Protein AF-0000000065991471 (afdb_homodimer)

Foldseek 3Di:
DDDDQQVVFDLVLADAAKEFSDWDDDVRWIKTKIWHFLARPPPDDAADPQLQVLLQQQLLVCQCPDPPFNVFWDDWHADPSRRTIMTMGTHDDFRVRCLVVLLVSLQCLLPPDDDRPQLDVVRDVCNVSHDSPSNNVSSVCCNPVDRVDHDPSRRYGDD/DDDDQQVVFDLVLADAAKEFSDWDDDVRWIKTKIWHFLARPPPDDAADPQLQVLLQQQLLVCQCPDPPFNVFWDDWHADPSRRTIMTMGTHDDFRVRCLVVLLVSLQCLLPPDDDRPQLDVVRDVCNVSHDSPSNNVSSVCCNVVDSVDHDPSRRYGDD

Secondary structure (DSSP, 8-state):
-PPPGGGGS-TTTPPSEEEEEEEEEETTEEEEEEEEE-S-TTTSPPPPHHHHHHHHHHHHHHHHT-TTTGGGEEEEEE-TTSSEEEEEEES---GGGGHHHHHHHHHHHHT--SPPTT-STTT-TTTT---HHHHHHHHHHHHHHTGGG--GGGTS---/-PPPGGGGS-TTTPPSEEEEEEEEEETTEEEEEEEEE-S-TTTSPPPPHHHHHHHHHHHHHHHHT-TTTGGGEEEEEE-TTSSEEEEEEES---GGGGHHHHHHHHHHHHT--SPPTT-STTT-TTTT---HHHHHHHHHHHHHHTGGG--GGGTS---

Organism: Desulfotalea psychrophila (strain LSv54 / DSM 12343) (NCBI:txid177439)

Solvent-accessible surface area (backbone atoms only — not comparable to full-atom values): 16420 Å² total; per-residue (Å²): 133,71,85,53,74,75,48,69,47,53,22,77,67,39,56,43,30,39,26,67,74,45,75,50,64,50,95,83,40,42,31,28,33,30,38,39,30,64,29,34,33,74,74,44,78,57,54,52,62,27,19,48,22,35,42,33,40,48,47,42,47,49,44,62,59,33,92,84,47,21,87,31,55,74,44,60,38,42,38,54,55,26,32,35,31,41,38,30,33,60,40,86,70,54,35,74,75,45,46,67,58,52,41,52,46,28,48,48,48,35,62,60,76,80,80,64,63,49,64,34,59,45,30,23,46,29,44,80,52,54,28,65,69,56,21,17,51,52,27,37,49,35,29,65,75,34,55,75,70,60,51,70,72,26,38,44,81,64,132,134,70,83,52,73,74,49,68,46,52,23,77,68,39,55,41,30,38,27,67,73,46,74,49,64,50,96,84,41,43,31,28,32,29,39,38,29,65,30,34,34,75,74,43,78,54,56,53,61,29,19,48,22,35,42,32,40,50,45,43,46,50,44,62,59,33,92,82,46,22,87,31,55,74,45,62,38,41,38,53,57,26,31,34,32,39,38,30,32,58,38,85,70,56,37,75,75,45,45,67,58,52,42,53,47,27,47,48,48,35,62,60,77,80,80,65,64,48,64,33,60,44,30,23,45,29,44,79,53,55,28,66,71,56,23,19,50,53,27,36,49,36,29,65,75,35,56,74,69,60,50,69,73,26,38,44,79,65,132

Radius of gyration: 18.1 Å; Cα contacts (8 Å, |Δi|>4): 662; chains: 2; bounding box: 42×48×42 Å

Sequence (318 aa):
MEKIASFTIDHTKLKRGVYVSRQDKVAGNVITTFDLRLKEPNNEPALDGAASHTIEHIGATFLRNHKTWADRTIYFGPMGCQTGFYLILAGDWKAKDIVPLMQEMFAYVAQFTGTIPGESAVECGNFRFMDLIQAKEEAGKYFTEVLDNIAEKNLSYPSMEKIASFTIDHTKLKRGVYVSRQDKVAGNVITTFDLRLKEPNNEPALDGAASHTIEHIGATFLRNHKTWADRTIYFGPMGCQTGFYLILAGDWKAKDIVPLMQEMFAYVAQFTGTIPGESAVECGNFRFMDLIQAKEEAGKYFTEVLDNIAEKNLSYPS

Structure (mmCIF, N/CA/C/O backbone):
data_AF-0000000065991471-model_v1
#
loop_
_entity.id
_entity.type
_entity.pdbx_description
1 polymer 'S-ribosylhomocysteine lyase'
#
loop_
_atom_site.group_PDB
_atom_site.id
_atom_site.type_symbol
_atom_site.label_atom_id
_atom_site.label_alt_id
_atom_site.label_comp_id
_atom_site.label_asym_id
_atom_site.label_entity_id
_atom_site.label_seq_id
_atom_site.pdbx_PDB_ins_code
_atom_site.Cartn_x
_atom_site.Cartn_y
_atom_site.Cartn_z
_atom_site.occupancy
_atom_site.B_iso_or_equiv
_atom_site.auth_seq_id
_atom_site.auth_comp_id
_atom_site.auth_asym_id
_atom_site.auth_atom_id
_atom_site.pdbx_PDB_model_num
ATOM 1 N N . MET A 1 1 ? -21.125 9.414 4.391 1 70.75 1 MET A N 1
ATOM 2 C CA . MET A 1 1 ? -20.141 9.07 3.354 1 70.75 1 MET A CA 1
ATOM 3 C C . MET A 1 1 ? -20.562 7.805 2.611 1 70.75 1 MET A C 1
ATOM 5 O O . MET A 1 1 ? -21.156 6.898 3.203 1 70.75 1 MET A O 1
ATOM 9 N N . GLU A 1 2 ? -20.297 7.801 1.249 1 78.12 2 GLU A N 1
ATOM 10 C CA . GLU A 1 2 ? -20.672 6.664 0.414 1 78.12 2 GLU A CA 1
ATOM 11 C C . GLU A 1 2 ? -19.672 5.523 0.554 1 78.12 2 GLU A C 1
ATOM 13 O O . GLU A 1 2 ? -18.484 5.762 0.769 1 78.12 2 GLU A O 1
ATOM 18 N N . LYS A 1 3 ? -20.266 4.383 0.504 1 82.44 3 LYS A N 1
ATOM 19 C CA . LYS A 1 3 ? -19.406 3.191 0.548 1 82.44 3 LYS A CA 1
ATOM 20 C C . LYS A 1 3 ? -18.516 3.109 -0.684 1 82.44 3 LYS A C 1
ATOM 22 O O . LYS A 1 3 ? -18.969 3.359 -1.804 1 82.44 3 LYS A O 1
ATOM 27 N N . ILE A 1 4 ? -17.344 2.729 -0.444 1 79.62 4 ILE A N 1
ATOM 28 C CA . ILE A 1 4 ? -16.406 2.684 -1.568 1 79.62 4 ILE A CA 1
ATOM 29 C C . ILE A 1 4 ? -16.391 1.278 -2.162 1 79.62 4 ILE A C 1
ATOM 31 O O . ILE A 1 4 ? -16.828 0.32 -1.526 1 79.62 4 ILE A O 1
ATOM 35 N N . ALA A 1 5 ? -15.914 1.111 -3.352 1 73.56 5 ALA A N 1
ATOM 36 C CA . ALA A 1 5 ? -15.961 -0.117 -4.141 1 73.56 5 ALA A CA 1
ATOM 37 C C . ALA A 1 5 ? -15.336 -1.282 -3.381 1 73.56 5 ALA A C 1
ATOM 39 O O . ALA A 1 5 ? -15.883 -2.387 -3.365 1 73.56 5 ALA A O 1
ATOM 40 N N . SER A 1 6 ? -14.227 -1.116 -2.748 1 76.38 6 SER A N 1
ATOM 41 C CA . SER A 1 6 ? -13.523 -2.184 -2.039 1 76.38 6 SER A CA 1
ATOM 42 C C . SER A 1 6 ? -14.406 -2.799 -0.957 1 76.38 6 SER A C 1
ATOM 44 O O . SER A 1 6 ? -14.266 -3.977 -0.627 1 76.38 6 SER A O 1
ATOM 46 N N . PHE A 1 7 ? -15.312 -2.031 -0.472 1 83.69 7 PHE A N 1
ATOM 47 C CA . PHE A 1 7 ? -16.141 -2.502 0.628 1 83.69 7 PHE A CA 1
ATOM 48 C C . PHE A 1 7 ? -17.406 -3.195 0.102 1 83.69 7 PHE A C 1
ATOM 50 O O . PHE A 1 7 ? -18.234 -3.645 0.882 1 83.69 7 PHE A O 1
ATOM 57 N N . THR A 1 8 ? -17.438 -3.363 -1.224 1 83.62 8 THR A N 1
ATOM 58 C CA . THR A 1 8 ? -18.625 -4 -1.799 1 83.62 8 THR A CA 1
ATOM 59 C C . THR A 1 8 ? -18.344 -5.461 -2.131 1 83.62 8 THR A C 1
ATOM 61 O O . THR A 1 8 ? -19.25 -6.219 -2.457 1 83.62 8 THR A O 1
ATOM 64 N N . ILE A 1 9 ? -17.125 -5.879 -2.064 1 88.94 9 ILE A N 1
ATOM 65 C CA . ILE A 1 9 ? -16.734 -7.27 -2.268 1 88.94 9 ILE A CA 1
ATOM 66 C C . ILE A 1 9 ? -17.109 -8.094 -1.04 1 88.94 9 ILE A C 1
ATOM 68 O O . ILE A 1 9 ? -16.922 -7.656 0.096 1 88.94 9 ILE A O 1
ATOM 72 N N . ASP A 1 10 ? -17.672 -9.258 -1.255 1 94.12 10 ASP A N 1
ATOM 73 C CA . ASP A 1 10 ? -17.969 -10.156 -0.142 1 94.12 10 ASP A CA 1
ATOM 74 C C . ASP A 1 10 ? -16.766 -11 0.232 1 94.12 10 ASP A C 1
ATOM 76 O O . ASP A 1 10 ? -16.547 -12.078 -0.335 1 94.12 10 ASP A O 1
ATOM 80 N N . HIS A 1 11 ? -16.078 -10.664 1.289 1 96.06 11 HIS A N 1
ATOM 81 C CA . HIS A 1 11 ? -14.82 -11.297 1.672 1 96.06 11 HIS A CA 1
ATOM 82 C C . HIS A 1 11 ? -15.055 -12.672 2.295 1 96.06 11 HIS A C 1
ATOM 84 O O . HIS A 1 11 ? -14.125 -13.469 2.422 1 96.06 11 HIS A O 1
ATOM 90 N N . THR A 1 12 ? -16.266 -12.883 2.641 1 95.44 12 THR A N 1
ATOM 91 C CA . THR A 1 12 ? -16.547 -14.188 3.232 1 95.44 12 THR A CA 1
ATOM 92 C C . THR A 1 12 ? -16.562 -15.273 2.164 1 95.44 12 THR A C 1
ATOM 94 O O . THR A 1 12 ? -16.516 -16.469 2.482 1 95.44 12 THR A O 1
ATOM 97 N N . LYS A 1 13 ? -16.625 -14.875 0.893 1 95.81 13 LYS A N 1
ATOM 98 C CA . LYS A 1 13 ? -16.656 -15.82 -0.215 1 95.81 13 LYS A CA 1
ATOM 99 C C . LYS A 1 13 ? -15.352 -15.773 -1.018 1 95.81 13 LYS A C 1
ATOM 101 O O . LYS A 1 13 ? -15.148 -16.594 -1.919 1 95.81 13 LYS A O 1
ATOM 106 N N . LEU A 1 14 ? -14.586 -14.844 -0.712 1 96.44 14 LEU A N 1
ATOM 107 C CA . LEU A 1 14 ? -13.398 -14.57 -1.522 1 96.44 14 LEU A CA 1
ATOM 108 C C . LEU A 1 14 ? -12.312 -15.609 -1.255 1 96.44 14 LEU A C 1
ATOM 110 O O . LEU A 1 14 ? -12.016 -15.922 -0.099 1 96.44 14 LEU A O 1
ATOM 114 N N . LYS A 1 15 ? -11.727 -16.188 -2.266 1 97.5 15 LYS A N 1
ATOM 115 C CA . LYS A 1 15 ? -10.609 -17.109 -2.182 1 97.5 15 LYS A CA 1
ATOM 116 C C . LYS A 1 15 ? -9.289 -16.406 -2.475 1 97.5 15 LYS A C 1
ATOM 118 O O . LYS A 1 15 ? -9.273 -15.258 -2.928 1 97.5 15 LYS A O 1
ATOM 123 N N . ARG A 1 16 ? -8.203 -17.141 -2.117 1 98.38 16 ARG A N 1
ATOM 124 C CA . ARG A 1 16 ? -6.914 -16.641 -2.602 1 98.38 16 ARG A CA 1
ATOM 125 C C . ARG A 1 16 ? -6.895 -16.562 -4.125 1 98.38 16 ARG A C 1
ATOM 127 O O . ARG A 1 16 ? -7.516 -17.391 -4.801 1 98.38 16 ARG A O 1
ATOM 134 N N . GLY A 1 17 ? -6.207 -15.531 -4.656 1 98.69 17 GLY A N 1
ATOM 135 C CA . GLY A 1 17 ? -6.246 -15.414 -6.105 1 98.69 17 GLY A CA 1
ATOM 136 C C . GLY A 1 17 ? -5.734 -14.078 -6.605 1 98.69 17 GLY A C 1
ATOM 137 O O . GLY A 1 17 ? -5.031 -13.367 -5.887 1 98.69 17 GLY A O 1
ATOM 138 N N . VAL A 1 18 ? -5.879 -13.836 -7.859 1 98.81 18 VAL A N 1
ATOM 139 C CA . VAL A 1 18 ? -5.582 -12.594 -8.57 1 98.81 18 VAL A CA 1
ATOM 140 C C . VAL A 1 18 ? -6.875 -11.977 -9.094 1 98.81 18 VAL A C 1
ATOM 142 O O . VAL A 1 18 ? -7.602 -12.602 -9.867 1 98.81 18 VAL A O 1
ATOM 145 N N . TYR A 1 19 ? -7.176 -10.695 -8.656 1 98.25 19 TYR A N 1
ATOM 146 C CA . TYR A 1 19 ? -8.453 -10.07 -8.992 1 98.25 19 TYR A CA 1
ATOM 147 C C . TYR A 1 19 ? -8.242 -8.648 -9.492 1 98.25 19 TYR A C 1
ATOM 149 O O . TYR A 1 19 ? -7.328 -7.953 -9.047 1 98.25 19 TYR A O 1
ATOM 157 N N . VAL A 1 20 ? -9.07 -8.234 -10.422 1 97.81 20 VAL A N 1
ATOM 158 C CA . VAL A 1 20 ? -9.156 -6.812 -10.727 1 97.81 20 VAL A CA 1
ATOM 159 C C . VAL A 1 20 ? -10.086 -6.121 -9.727 1 97.81 20 VAL A C 1
ATOM 161 O O . VAL A 1 20 ? -11.297 -6.332 -9.75 1 97.81 20 VAL A O 1
ATOM 164 N N . SER A 1 21 ? -9.547 -5.352 -8.914 1 95.19 21 SER A N 1
ATOM 165 C CA . SER A 1 21 ? -10.383 -4.715 -7.902 1 95.19 21 SER A CA 1
ATOM 166 C C . SER A 1 21 ? -10.93 -3.383 -8.398 1 95.19 21 SER A C 1
ATOM 168 O O . SER A 1 21 ? -12.023 -2.975 -8.008 1 95.19 21 SER A O 1
ATOM 170 N N . ARG A 1 22 ? -10.133 -2.674 -9.203 1 94.38 22 ARG A N 1
ATOM 171 C CA . ARG A 1 22 ? -10.555 -1.356 -9.664 1 94.38 22 ARG A CA 1
ATOM 172 C C . ARG A 1 22 ? -9.836 -0.972 -10.953 1 94.38 22 ARG A C 1
ATOM 174 O O . ARG A 1 22 ? -8.68 -1.346 -11.164 1 94.38 22 ARG A O 1
ATOM 181 N N . GLN A 1 23 ? -10.57 -0.273 -11.781 1 95.62 23 GLN A N 1
ATOM 182 C CA . GLN A 1 23 ? -9.969 0.374 -12.938 1 95.62 23 GLN A CA 1
ATOM 183 C C . GLN A 1 23 ? -10.242 1.874 -12.938 1 95.62 23 GLN A C 1
ATOM 185 O O . GLN A 1 23 ? -11.398 2.299 -12.938 1 95.62 23 GLN A O 1
ATOM 190 N N . ASP A 1 24 ? -9.203 2.615 -12.883 1 95.62 24 ASP A N 1
ATOM 191 C CA . ASP A 1 24 ? -9.281 4.07 -12.977 1 95.62 24 ASP A CA 1
ATOM 192 C C . ASP A 1 24 ? -8.867 4.559 -14.359 1 95.62 24 ASP A C 1
ATOM 194 O O . ASP A 1 24 ? -8.328 3.787 -15.156 1 95.62 24 ASP A O 1
ATOM 198 N N . LYS A 1 25 ? -9.273 5.785 -14.656 1 95.31 25 LYS A N 1
ATOM 199 C CA . LYS A 1 25 ? -8.852 6.41 -15.898 1 95.31 25 LYS A CA 1
ATOM 200 C C . LYS A 1 25 ? -8.078 7.703 -15.641 1 95.31 25 LYS A C 1
ATOM 202 O O . LYS A 1 25 ? -8.516 8.539 -14.836 1 95.31 25 LYS A O 1
ATOM 207 N N . VAL A 1 26 ? -6.914 7.812 -16.203 1 95.5 26 VAL A N 1
ATOM 208 C CA . VAL A 1 26 ? -6.129 9.039 -16.219 1 95.5 26 VAL A CA 1
ATOM 209 C C . VAL A 1 26 ? -6.121 9.633 -17.625 1 95.5 26 VAL A C 1
ATOM 211 O O . VAL A 1 26 ? -5.469 9.094 -18.531 1 95.5 26 VAL A O 1
ATOM 214 N N . ALA A 1 27 ? -6.848 10.766 -17.797 1 93.25 27 ALA A N 1
ATOM 215 C CA . ALA A 1 27 ? -7.012 11.391 -19.109 1 93.25 27 ALA A CA 1
ATOM 216 C C . ALA A 1 27 ? -7.469 10.375 -20.141 1 93.25 27 ALA A C 1
ATOM 218 O O . ALA A 1 27 ? -6.887 10.281 -21.234 1 93.25 27 ALA A O 1
ATOM 219 N N . GLY A 1 28 ? -8.359 9.5 -19.75 1 94.38 28 GLY A N 1
ATOM 220 C CA . GLY A 1 28 ? -8.992 8.562 -20.656 1 94.38 28 GLY A CA 1
ATOM 221 C C . GLY A 1 28 ? -8.242 7.254 -20.781 1 94.38 28 GLY A C 1
ATOM 222 O O . GLY A 1 28 ? -8.734 6.309 -21.406 1 94.38 28 GLY A O 1
ATOM 223 N N . ASN A 1 29 ? -7.07 7.141 -20.203 1 96.69 29 ASN A N 1
ATOM 224 C CA . ASN A 1 29 ? -6.273 5.918 -20.266 1 96.69 29 ASN A CA 1
ATOM 225 C C . ASN A 1 29 ? -6.434 5.078 -19 1 96.69 29 ASN A C 1
ATOM 227 O O . ASN A 1 29 ? -6.355 5.602 -17.891 1 96.69 29 ASN A O 1
ATOM 231 N N . VAL A 1 30 ? -6.543 3.789 -19.172 1 97.5 30 VAL A N 1
ATOM 232 C CA . VAL A 1 30 ? -6.93 2.904 -18.078 1 97.5 30 VAL A CA 1
ATOM 233 C C . VAL A 1 30 ? -5.703 2.551 -17.234 1 97.5 30 VAL A C 1
ATOM 235 O O . VAL A 1 30 ? -4.613 2.348 -17.766 1 97.5 30 VAL A O 1
ATOM 238 N N . ILE A 1 31 ? -5.855 2.529 -15.977 1 98.06 31 ILE A N 1
ATOM 239 C CA . ILE A 1 31 ? -4.961 1.941 -14.984 1 98.06 31 ILE A CA 1
ATOM 240 C C . ILE A 1 31 ? -5.695 0.841 -14.219 1 98.06 31 ILE A C 1
ATOM 242 O O . ILE A 1 31 ? -6.832 1.028 -13.789 1 98.06 31 ILE A O 1
ATOM 246 N N . THR A 1 32 ? -5.09 -0.304 -14.078 1 98.44 32 THR A N 1
ATOM 247 C CA . THR A 1 32 ? -5.762 -1.43 -13.43 1 98.44 32 THR A CA 1
ATOM 248 C C . THR A 1 32 ? -5.133 -1.729 -12.07 1 98.44 32 THR A C 1
ATOM 250 O O . THR A 1 32 ? -3.914 -1.883 -11.969 1 98.44 32 THR A O 1
ATOM 253 N N . THR A 1 33 ? -5.93 -1.725 -11.055 1 98.25 33 THR A N 1
ATOM 254 C CA . THR A 1 33 ? -5.516 -2.139 -9.719 1 98.25 33 THR A CA 1
ATOM 255 C C . THR A 1 33 ? -5.883 -3.6 -9.461 1 98.25 33 THR A C 1
ATOM 257 O O . THR A 1 33 ? -7.039 -3.99 -9.625 1 98.25 33 THR A O 1
ATOM 260 N N . PHE A 1 34 ? -4.914 -4.367 -9.062 1 98.69 34 PHE A N 1
ATOM 261 C CA . PHE A 1 34 ? -5.113 -5.781 -8.781 1 98.69 34 PHE A CA 1
ATOM 262 C C . PHE A 1 34 ? -5.02 -6.051 -7.281 1 98.69 34 PHE A C 1
ATOM 264 O O . PHE A 1 34 ? -4.184 -5.469 -6.59 1 98.69 34 PHE A O 1
ATOM 271 N N . ASP A 1 35 ? -5.855 -6.961 -6.844 1 98.25 35 ASP A N 1
ATOM 272 C CA . ASP A 1 35 ? -5.723 -7.602 -5.539 1 98.25 35 ASP A CA 1
ATOM 273 C C . ASP A 1 35 ? -5.023 -8.953 -5.656 1 98.25 35 ASP A C 1
ATOM 275 O O . ASP A 1 35 ? -5.555 -9.883 -6.27 1 98.25 35 ASP A O 1
ATOM 279 N N . LEU A 1 36 ? -3.875 -9.008 -5.164 1 98.81 36 LEU A N 1
ATOM 280 C CA . LEU A 1 36 ? -3.193 -10.289 -5.012 1 98.81 36 LEU A CA 1
ATOM 281 C C . LEU A 1 36 ? -3.445 -10.883 -3.627 1 98.81 36 LEU A C 1
ATOM 283 O O . LEU A 1 36 ? -2.773 -10.516 -2.66 1 98.81 36 LEU A O 1
ATOM 287 N N . ARG A 1 37 ? -4.422 -11.766 -3.578 1 98.56 37 ARG A N 1
ATOM 288 C CA . ARG A 1 37 ? -4.867 -12.305 -2.297 1 98.56 37 ARG A CA 1
ATOM 289 C C . ARG A 1 37 ? -4.098 -13.57 -1.94 1 98.56 37 ARG A C 1
ATOM 291 O O . ARG A 1 37 ? -4.387 -14.648 -2.465 1 98.56 37 ARG A O 1
ATOM 298 N N . LEU A 1 38 ? -3.143 -13.461 -1.057 1 98.81 38 LEU A N 1
ATOM 299 C CA . LEU A 1 38 ? -2.287 -14.578 -0.665 1 98.81 38 LEU A CA 1
ATOM 300 C C . LEU A 1 38 ? -2.947 -15.414 0.427 1 98.81 38 LEU A C 1
ATOM 302 O O . LEU A 1 38 ? -2.676 -16.609 0.549 1 98.81 38 LEU A O 1
ATOM 306 N N . LYS A 1 39 ? -3.736 -14.75 1.215 1 98.62 39 LYS A N 1
ATOM 307 C CA . LYS A 1 39 ? -4.426 -15.383 2.334 1 98.62 39 LYS A CA 1
ATOM 308 C C . LYS A 1 39 ? -5.941 -15.281 2.178 1 98.62 39 LYS A C 1
ATOM 310 O O . LYS A 1 39 ? -6.457 -14.242 1.767 1 98.62 39 LYS A O 1
ATOM 315 N N . GLU A 1 40 ? -6.613 -16.297 2.512 1 97.75 40 GLU A N 1
ATOM 316 C CA . GLU A 1 40 ? -8.07 -16.234 2.516 1 97.75 40 GLU A CA 1
ATOM 317 C C . GLU A 1 40 ? -8.57 -15.297 3.613 1 97.75 40 GLU A C 1
ATOM 319 O O . GLU A 1 40 ? -8.195 -15.438 4.777 1 97.75 40 GLU A O 1
ATOM 324 N N . PRO A 1 41 ? -9.43 -14.375 3.252 1 97.12 41 PRO A N 1
ATOM 325 C CA . PRO A 1 41 ? -9.898 -13.367 4.215 1 97.12 41 PRO A CA 1
ATOM 326 C C . PRO A 1 41 ? -10.578 -13.992 5.43 1 97.12 41 PRO A C 1
ATOM 328 O O . PRO A 1 41 ? -11.469 -14.836 5.281 1 97.12 41 PRO A O 1
ATOM 331 N N . ASN A 1 42 ? -10.094 -13.641 6.59 1 96.75 42 ASN A N 1
ATOM 332 C CA . ASN A 1 42 ? -10.68 -13.977 7.887 1 96.75 42 ASN A CA 1
ATOM 333 C C . ASN A 1 42 ? -10.672 -15.477 8.141 1 96.75 42 ASN A C 1
ATOM 335 O O . ASN A 1 42 ? -11.227 -15.945 9.133 1 96.75 42 ASN A O 1
ATOM 339 N N . ASN A 1 43 ? -10.086 -16.25 7.281 1 96.62 43 ASN A N 1
ATOM 340 C CA . ASN A 1 43 ? -10.148 -17.703 7.395 1 96.62 43 ASN A CA 1
ATOM 341 C C . ASN A 1 43 ? -8.75 -18.312 7.535 1 96.62 43 ASN A C 1
ATOM 343 O O . ASN A 1 43 ? -8.609 -19.484 7.867 1 96.62 43 ASN A O 1
ATOM 347 N N . GLU A 1 44 ? -7.723 -17.625 7.188 1 97.12 44 GLU A N 1
ATOM 348 C CA . GLU A 1 44 ? -6.316 -17.969 7.387 1 97.12 44 GLU A CA 1
ATOM 349 C C . GLU A 1 44 ? -5.594 -16.875 8.18 1 97.12 44 GLU A C 1
ATOM 351 O O . GLU A 1 44 ? -6.004 -15.719 8.172 1 97.12 44 GLU A O 1
ATOM 356 N N . PRO A 1 45 ? -4.535 -17.328 8.906 1 97.5 45 PRO A N 1
ATOM 357 C CA . PRO A 1 45 ? -3.727 -16.266 9.5 1 97.5 45 PRO A CA 1
ATOM 358 C C . PRO A 1 45 ? -3.219 -15.258 8.461 1 97.5 45 PRO A C 1
ATOM 360 O O . PRO A 1 45 ? -2.812 -15.656 7.367 1 97.5 45 PRO A O 1
ATOM 363 N N . ALA A 1 46 ? -3.309 -14.047 8.844 1 98.12 46 ALA A N 1
ATOM 364 C CA . ALA A 1 46 ? -2.791 -13 7.969 1 98.12 46 ALA A CA 1
ATOM 365 C C . ALA A 1 46 ? -1.278 -13.117 7.809 1 98.12 46 ALA A C 1
ATOM 367 O O . ALA A 1 46 ? -0.625 -13.859 8.547 1 98.12 46 ALA A O 1
ATOM 368 N N . LEU A 1 47 ? -0.75 -12.43 6.816 1 98.56 47 LEU A N 1
ATOM 369 C CA . LEU A 1 47 ? 0.694 -12.352 6.629 1 98.56 47 LEU A CA 1
ATOM 370 C C . LEU A 1 47 ? 1.359 -11.625 7.793 1 98.56 47 LEU A C 1
ATOM 372 O O . LEU A 1 47 ? 0.817 -10.648 8.312 1 98.56 47 LEU A O 1
ATOM 376 N N . ASP A 1 48 ? 2.502 -12.156 8.125 1 98.12 48 ASP A N 1
ATOM 377 C CA . ASP A 1 48 ? 3.352 -11.39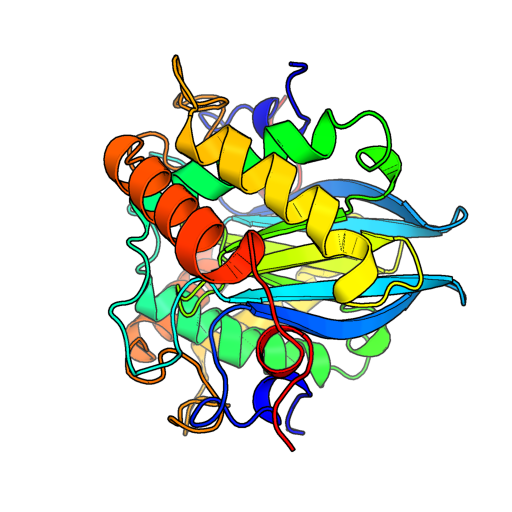8 9.039 1 98.12 48 ASP A CA 1
ATOM 378 C C . ASP A 1 48 ? 3.844 -10.109 8.391 1 98.12 48 ASP A C 1
ATOM 380 O O . ASP A 1 48 ? 4.203 -10.102 7.207 1 98.12 48 ASP A O 1
ATOM 384 N N . GLY A 1 49 ? 3.891 -9.047 9.219 1 98.19 49 GLY A N 1
ATOM 385 C CA . GLY A 1 49 ? 4.277 -7.75 8.672 1 98.19 49 GLY A CA 1
ATOM 386 C C . GLY A 1 49 ? 5.68 -7.742 8.102 1 98.19 49 GLY A C 1
ATOM 387 O O . GLY A 1 49 ? 5.922 -7.152 7.043 1 98.19 49 GLY A O 1
ATOM 388 N N . ALA A 1 50 ? 6.59 -8.352 8.82 1 98.56 50 ALA A N 1
ATOM 389 C CA . ALA A 1 50 ? 7.977 -8.383 8.359 1 98.56 50 ALA A CA 1
ATOM 390 C C . ALA A 1 50 ? 8.102 -9.188 7.074 1 98.56 50 ALA A C 1
ATOM 392 O O . ALA A 1 50 ? 8.891 -8.836 6.188 1 98.56 50 ALA A O 1
ATOM 393 N N . ALA A 1 51 ? 7.402 -10.281 6.992 1 98.75 51 ALA A N 1
ATOM 394 C CA . ALA A 1 51 ? 7.379 -11.086 5.773 1 98.75 51 ALA A CA 1
ATOM 395 C C . ALA A 1 51 ? 6.793 -10.297 4.605 1 98.75 51 ALA A C 1
ATOM 397 O O . ALA A 1 51 ? 7.34 -10.312 3.498 1 98.75 51 ALA A O 1
ATOM 398 N N . SER A 1 52 ? 5.703 -9.641 4.883 1 98.81 52 SER A N 1
ATOM 399 C CA . SER A 1 52 ? 5.047 -8.82 3.869 1 98.81 52 SER A CA 1
ATOM 400 C C . SER A 1 52 ? 5.977 -7.719 3.365 1 98.81 52 SER A C 1
ATOM 402 O O . SER A 1 52 ? 6.047 -7.461 2.162 1 98.81 52 SER A O 1
ATOM 404 N N . HIS A 1 53 ? 6.641 -7.066 4.289 1 98.75 53 HIS A N 1
ATOM 405 C CA . HIS A 1 53 ? 7.598 -6.02 3.951 1 98.75 53 HIS A CA 1
ATOM 406 C C . HIS A 1 53 ? 8.727 -6.562 3.086 1 98.75 53 HIS A C 1
ATOM 408 O O . HIS A 1 53 ? 9.133 -5.926 2.113 1 98.75 53 HIS A O 1
ATOM 414 N N . THR A 1 54 ? 9.211 -7.719 3.402 1 98.81 54 THR A N 1
ATOM 415 C CA . THR A 1 54 ? 10.266 -8.375 2.641 1 98.81 54 THR A CA 1
ATOM 416 C C . THR A 1 54 ? 9.797 -8.695 1.225 1 98.81 54 THR A C 1
ATOM 418 O O . THR A 1 54 ? 10.5 -8.414 0.253 1 98.81 54 THR A O 1
ATOM 421 N N . ILE A 1 55 ? 8.578 -9.25 1.118 1 98.94 55 ILE A N 1
ATOM 422 C CA . ILE A 1 55 ? 8.008 -9.547 -0.191 1 98.94 55 ILE A CA 1
ATOM 423 C C . ILE A 1 55 ? 7.863 -8.266 -1.002 1 98.94 55 ILE A C 1
ATOM 425 O O . ILE A 1 55 ? 8.125 -8.25 -2.205 1 98.94 55 ILE A O 1
ATOM 429 N N . GLU A 1 56 ? 7.477 -7.207 -0.347 1 98.75 56 GLU A N 1
ATOM 430 C CA . GLU A 1 56 ? 7.352 -5.914 -1.014 1 98.75 56 GLU A CA 1
ATOM 431 C C . GLU A 1 56 ? 8.68 -5.477 -1.624 1 98.75 56 GLU A C 1
ATOM 433 O O . GLU A 1 56 ? 8.734 -5.074 -2.787 1 98.75 56 GLU A O 1
ATOM 438 N N . HIS A 1 57 ? 9.766 -5.527 -0.858 1 98.44 57 HIS A N 1
ATOM 439 C CA . HIS A 1 57 ? 11.078 -5.102 -1.343 1 98.44 57 HIS A CA 1
ATOM 440 C C . HIS A 1 57 ? 11.523 -5.941 -2.535 1 98.44 57 HIS A C 1
ATOM 442 O O . HIS A 1 57 ? 11.938 -5.398 -3.561 1 98.44 57 HIS A O 1
ATOM 448 N N . ILE A 1 58 ? 11.438 -7.246 -2.398 1 98.62 58 ILE A N 1
ATOM 449 C CA . ILE A 1 58 ? 11.914 -8.141 -3.445 1 98.62 58 ILE A CA 1
ATOM 450 C C . ILE A 1 58 ? 11 -8.039 -4.664 1 98.62 58 ILE A C 1
ATOM 452 O O . ILE A 1 58 ? 11.484 -7.918 -5.797 1 98.62 58 ILE A O 1
ATOM 456 N N . GLY A 1 59 ? 9.695 -8.055 -4.43 1 98.56 59 GLY A N 1
ATOM 457 C CA . GLY A 1 59 ? 8.727 -7.969 -5.512 1 98.56 59 GLY A CA 1
ATOM 458 C C . GLY A 1 59 ? 8.797 -6.656 -6.273 1 98.56 59 GLY A C 1
ATOM 459 O O . GLY A 1 59 ? 8.734 -6.645 -7.508 1 98.56 59 GLY A O 1
ATOM 460 N N . ALA A 1 60 ? 8.867 -5.531 -5.531 1 97.62 60 ALA A N 1
ATOM 461 C CA . ALA A 1 60 ? 8.977 -4.23 -6.18 1 97.62 60 ALA A CA 1
ATOM 462 C C . ALA A 1 60 ? 10.227 -4.152 -7.051 1 97.62 60 ALA A C 1
ATOM 464 O O . ALA A 1 60 ? 10.188 -3.609 -8.156 1 97.62 60 ALA A O 1
ATOM 465 N N . THR A 1 61 ? 11.336 -4.605 -6.516 1 97.38 61 THR A N 1
ATOM 466 C CA . THR A 1 61 ? 12.578 -4.633 -7.281 1 97.38 61 THR A CA 1
ATOM 467 C C . THR A 1 61 ? 12.414 -5.48 -8.539 1 97.38 61 THR A C 1
ATOM 469 O O . THR A 1 61 ? 12.836 -5.07 -9.625 1 97.38 61 THR A O 1
ATOM 472 N N . PHE A 1 62 ? 11.828 -6.656 -8.43 1 98.19 62 PHE A N 1
ATOM 473 C CA . PHE A 1 62 ? 11.562 -7.535 -9.562 1 98.19 62 PHE A CA 1
ATOM 474 C C . PHE A 1 62 ? 10.734 -6.82 -10.625 1 98.19 62 PHE A C 1
ATOM 476 O O . PHE A 1 62 ? 11.102 -6.805 -11.797 1 98.19 62 PHE A O 1
ATOM 483 N N . LEU A 1 63 ? 9.609 -6.215 -10.234 1 98.38 63 LEU A N 1
ATOM 484 C CA . LEU A 1 63 ? 8.672 -5.574 -11.148 1 98.38 63 LEU A CA 1
ATOM 485 C C . LEU A 1 63 ? 9.328 -4.406 -11.875 1 98.38 63 LEU A C 1
ATOM 487 O O . LEU A 1 63 ? 9.156 -4.246 -13.086 1 98.38 63 LEU A O 1
ATOM 491 N N . ARG A 1 64 ? 10.102 -3.65 -11.164 1 96.19 64 ARG A N 1
ATOM 492 C CA . ARG A 1 64 ? 10.688 -2.439 -11.727 1 96.19 64 ARG A CA 1
ATOM 493 C C . ARG A 1 64 ? 11.875 -2.775 -12.625 1 96.19 64 ARG A C 1
ATOM 495 O O . ARG A 1 64 ? 12.367 -1.915 -13.359 1 96.19 64 ARG A O 1
ATOM 502 N N . ASN A 1 65 ? 12.32 -4 -12.594 1 96.88 65 ASN A N 1
ATOM 503 C CA . ASN A 1 65 ? 13.406 -4.449 -13.461 1 96.88 65 ASN A CA 1
ATOM 504 C C . ASN A 1 65 ? 12.906 -5.395 -14.547 1 96.88 65 ASN A C 1
ATOM 506 O O . ASN A 1 65 ? 13.695 -5.918 -15.336 1 96.88 65 ASN A O 1
ATOM 510 N N . HIS A 1 66 ? 11.641 -5.637 -14.594 1 97.56 66 HIS A N 1
ATOM 511 C CA . HIS A 1 66 ? 11.086 -6.586 -15.555 1 97.56 66 HIS A CA 1
ATOM 512 C C . HIS A 1 66 ? 11.172 -6.039 -16.969 1 97.56 66 HIS A C 1
ATOM 514 O O . HIS A 1 66 ? 10.859 -4.867 -17.219 1 97.56 66 HIS A O 1
ATOM 520 N N . LYS A 1 67 ? 11.477 -6.848 -17.875 1 96.19 67 LYS A N 1
ATOM 521 C CA . LYS A 1 67 ? 11.711 -6.438 -19.266 1 96.19 67 LYS A CA 1
ATOM 522 C C . LYS A 1 67 ? 10.445 -5.859 -19.891 1 96.19 67 LYS A C 1
ATOM 524 O O . LYS A 1 67 ? 10.508 -4.898 -20.656 1 96.19 67 LYS A O 1
ATOM 529 N N . THR A 1 68 ? 9.344 -6.398 -19.562 1 96.88 68 THR A N 1
ATOM 530 C CA . THR A 1 68 ? 8.102 -6.07 -20.25 1 96.88 68 THR A CA 1
ATOM 531 C C . THR A 1 68 ? 7.207 -5.199 -19.375 1 96.88 68 THR A C 1
ATOM 533 O O . THR A 1 68 ? 6.449 -4.371 -19.891 1 96.88 68 THR A O 1
ATOM 536 N N . TRP A 1 69 ? 7.316 -5.32 -18.094 1 97.56 69 TRP A N 1
ATOM 537 C CA . TRP A 1 69 ? 6.281 -4.762 -17.219 1 97.56 69 TRP A CA 1
ATOM 538 C C . TRP A 1 69 ? 6.812 -3.568 -16.438 1 97.56 69 TRP A C 1
ATOM 540 O O . TRP A 1 69 ? 6.039 -2.824 -15.828 1 97.56 69 TRP A O 1
ATOM 550 N N . ALA A 1 70 ? 8.117 -3.297 -16.438 1 96.62 70 ALA A N 1
ATOM 551 C CA . ALA A 1 70 ? 8.727 -2.25 -15.625 1 96.62 70 ALA A CA 1
ATOM 552 C C . ALA A 1 70 ? 8.07 -0.898 -15.883 1 96.62 70 ALA A C 1
ATOM 554 O O . ALA A 1 70 ? 7.656 -0.208 -14.953 1 96.62 70 ALA A O 1
ATOM 555 N N . ASP A 1 71 ? 7.828 -0.59 -17.141 1 94.81 71 ASP A N 1
ATOM 556 C CA . ASP A 1 71 ? 7.309 0.721 -17.531 1 94.81 71 ASP A CA 1
ATOM 557 C C . ASP A 1 71 ? 5.816 0.829 -17.219 1 94.81 71 ASP A C 1
ATOM 559 O O . ASP A 1 71 ? 5.258 1.928 -17.203 1 94.81 71 ASP A O 1
ATOM 563 N N . ARG A 1 72 ? 5.156 -0.285 -16.953 1 96.81 72 ARG A N 1
ATOM 564 C CA . ARG A 1 72 ? 3.721 -0.293 -16.688 1 96.81 72 ARG A CA 1
ATOM 565 C C . ARG A 1 72 ? 3.441 -0.346 -15.195 1 96.81 72 ARG A C 1
ATOM 567 O O . ARG A 1 72 ? 2.312 -0.108 -14.758 1 96.81 72 ARG A O 1
ATOM 574 N N . THR A 1 73 ? 4.477 -0.676 -14.453 1 97.88 73 THR A N 1
ATOM 575 C CA . THR A 1 73 ? 4.293 -0.836 -13.016 1 97.88 73 THR A CA 1
ATOM 576 C C . THR A 1 73 ? 4.207 0.522 -12.328 1 97.88 73 THR A C 1
ATOM 578 O O . THR A 1 73 ? 5.156 1.311 -12.375 1 97.88 73 THR A O 1
ATOM 581 N N . ILE A 1 74 ? 3.102 0.744 -11.68 1 97.38 74 ILE A N 1
ATOM 582 C CA . ILE A 1 74 ? 2.881 2.006 -10.977 1 97.38 74 ILE A CA 1
ATOM 583 C C . ILE A 1 74 ? 3.096 1.809 -9.484 1 97.38 74 ILE A C 1
ATOM 585 O O . ILE A 1 74 ? 3.674 2.668 -8.812 1 97.38 74 ILE A O 1
ATOM 589 N N . TYR A 1 75 ? 2.637 0.676 -9.039 1 98.12 75 TYR A N 1
ATOM 590 C CA . TYR A 1 75 ? 2.689 0.478 -7.594 1 98.12 75 TYR A CA 1
ATOM 591 C C . TYR A 1 75 ? 2.617 -1.004 -7.242 1 98.12 75 TYR A C 1
ATOM 593 O O . TYR A 1 75 ? 1.908 -1.77 -7.898 1 98.12 75 TYR A O 1
ATOM 601 N N . PHE A 1 76 ? 3.338 -1.384 -6.215 1 98.69 76 PHE A N 1
ATOM 602 C CA . PHE A 1 76 ? 3.221 -2.68 -5.555 1 98.69 76 PHE A CA 1
ATOM 603 C C . PHE A 1 76 ? 3.439 -2.547 -4.055 1 98.69 76 PHE A C 1
ATOM 605 O O . PHE A 1 76 ? 4.492 -2.082 -3.613 1 98.69 76 PHE A O 1
ATOM 612 N N . GLY A 1 77 ? 2.498 -2.941 -3.252 1 98.56 77 GLY A N 1
ATOM 613 C CA . GLY A 1 77 ? 2.643 -2.844 -1.809 1 98.56 77 GLY A CA 1
ATOM 614 C C . GLY A 1 77 ? 1.588 -3.627 -1.05 1 98.56 77 GLY A C 1
ATOM 615 O O . GLY A 1 77 ? 0.612 -4.098 -1.639 1 98.56 77 GLY A O 1
ATOM 616 N N . PRO A 1 78 ? 1.781 -3.791 0.209 1 98.81 78 PRO A N 1
ATOM 617 C CA . PRO A 1 78 ? 0.894 -4.648 1 1 98.81 78 PRO A CA 1
ATOM 618 C C . PRO A 1 78 ? -0.462 -3.998 1.272 1 98.81 78 PRO A C 1
ATOM 620 O O . PRO A 1 78 ? -0.558 -2.771 1.352 1 98.81 78 PRO A O 1
ATOM 623 N N . MET A 1 79 ? -1.443 -4.891 1.456 1 98.44 79 MET A N 1
ATOM 624 C CA . MET A 1 79 ? -2.742 -4.484 1.985 1 98.44 79 MET A CA 1
ATOM 625 C C . MET A 1 79 ? -2.662 -4.227 3.486 1 98.44 79 MET A C 1
ATOM 627 O O . MET A 1 79 ? -1.976 -4.953 4.207 1 98.44 79 MET A O 1
ATOM 631 N N . GLY A 1 80 ? -3.404 -3.248 3.863 1 98.25 80 GLY A N 1
ATOM 632 C CA . GLY A 1 80 ? -3.469 -2.994 5.293 1 98.25 80 GLY A CA 1
ATOM 633 C C . GLY A 1 80 ? -4.004 -4.172 6.086 1 98.25 80 GLY A C 1
ATOM 634 O O . GLY A 1 80 ? -3.611 -4.383 7.234 1 98.25 80 GLY A O 1
ATOM 635 N N . CYS A 1 81 ? -4.832 -4.949 5.488 1 98.12 81 CYS A N 1
ATOM 636 C CA . CYS A 1 81 ? -5.43 -6.086 6.18 1 98.12 81 CYS A CA 1
ATOM 637 C C . CYS A 1 81 ? -4.438 -7.238 6.289 1 98.12 81 CYS A C 1
ATOM 639 O O . CYS A 1 81 ? -4.707 -8.234 6.969 1 98.12 81 CYS A O 1
ATOM 641 N N . GLN A 1 82 ? -3.344 -7.176 5.574 1 98.5 82 GLN A N 1
ATOM 642 C CA . GLN A 1 82 ? -2.248 -8.141 5.617 1 98.5 82 GLN A CA 1
ATOM 643 C C . GLN A 1 82 ? -2.68 -9.492 5.062 1 98.5 82 GLN A C 1
ATOM 645 O O . GLN A 1 82 ? -2.27 -10.539 5.566 1 98.5 82 GLN A O 1
ATOM 650 N N . THR A 1 83 ? -3.496 -9.445 4.055 1 98.56 83 THR A N 1
ATOM 651 C CA . THR A 1 83 ? -3.891 -10.703 3.428 1 98.56 83 THR A CA 1
ATOM 652 C C . THR A 1 83 ? -3.357 -10.789 2.002 1 98.56 83 THR A C 1
ATOM 654 O O . THR A 1 83 ? -3.682 -11.719 1.267 1 98.56 83 THR A O 1
ATOM 657 N N . GLY A 1 84 ? -2.588 -9.836 1.607 1 98.69 84 GLY A N 1
ATOM 658 C CA . GLY A 1 84 ? -2.012 -9.82 0.273 1 98.69 84 GLY A CA 1
ATOM 659 C C . GLY A 1 84 ? -1.445 -8.469 -0.118 1 98.69 84 GLY A C 1
ATOM 660 O O . GLY A 1 84 ? -0.897 -7.754 0.723 1 98.69 84 GLY A O 1
ATOM 661 N N . PHE A 1 85 ? -1.471 -8.234 -1.432 1 98.88 85 PHE A N 1
ATOM 662 C CA . PHE A 1 85 ? -0.841 -7.039 -1.985 1 98.88 85 PHE A CA 1
ATOM 663 C C . PHE A 1 85 ? -1.743 -6.383 -3.025 1 98.88 85 PHE A C 1
ATOM 665 O O . PHE A 1 85 ? -2.605 -7.043 -3.609 1 98.88 85 PHE A O 1
ATOM 672 N N . TYR A 1 86 ? -1.547 -5.102 -3.168 1 98.75 86 TYR A N 1
ATOM 673 C CA . TYR A 1 86 ? -2.07 -4.391 -4.328 1 98.75 86 TYR A CA 1
ATOM 674 C C . TYR A 1 86 ? -0.991 -4.211 -5.391 1 98.75 86 TYR A C 1
ATOM 676 O O . TYR A 1 86 ? 0.167 -3.936 -5.07 1 98.75 86 TYR A O 1
ATOM 684 N N . LEU A 1 87 ? -1.372 -4.398 -6.578 1 98.88 87 LEU A N 1
ATOM 685 C CA . LEU A 1 87 ? -0.558 -4.113 -7.754 1 98.88 87 LEU A CA 1
ATOM 686 C C . LEU A 1 87 ? -1.299 -3.189 -8.719 1 98.88 87 LEU A C 1
ATOM 688 O O . LEU A 1 87 ? -2.457 -3.441 -9.055 1 98.88 87 LEU A O 1
ATOM 692 N N . ILE A 1 88 ? -0.689 -2.109 -9.078 1 98.75 88 ILE A N 1
ATOM 693 C CA . ILE A 1 88 ? -1.29 -1.184 -10.031 1 98.75 88 ILE A CA 1
ATOM 694 C C . ILE A 1 88 ? -0.456 -1.146 -11.312 1 98.75 88 ILE A C 1
ATOM 696 O O . ILE A 1 88 ? 0.741 -0.848 -11.273 1 98.75 88 ILE A O 1
ATOM 700 N N . LEU A 1 89 ? -1.047 -1.424 -12.406 1 98.56 89 LEU A N 1
ATOM 701 C CA . LEU A 1 89 ? -0.401 -1.429 -13.719 1 98.56 89 LEU A CA 1
ATOM 702 C C . LEU A 1 89 ? -1.107 -0.475 -14.672 1 98.56 89 LEU A C 1
ATOM 704 O O . LEU A 1 89 ? -2.338 -0.399 -14.688 1 98.56 89 LEU A O 1
ATOM 708 N N . ALA A 1 90 ? -0.323 0.224 -15.422 1 97.88 90 ALA A N 1
ATOM 709 C CA . ALA A 1 90 ? -0.902 0.984 -16.531 1 97.88 90 ALA A CA 1
ATOM 710 C C . ALA A 1 90 ? -1.46 0.053 -17.609 1 97.88 90 ALA A C 1
ATOM 712 O O . ALA A 1 90 ? -0.814 -0.927 -17.984 1 97.88 90 ALA A O 1
ATOM 713 N N . GLY A 1 91 ? -2.648 0.323 -18.031 1 97.62 91 GLY A N 1
ATOM 714 C CA . GLY A 1 91 ? -3.27 -0.458 -19.094 1 97.62 91 GLY A CA 1
ATOM 715 C C . GLY A 1 91 ? -4.562 -1.126 -18.656 1 97.62 91 GLY A C 1
ATOM 716 O O . GLY A 1 91 ? -4.863 -1.19 -17.469 1 97.62 91 GLY A O 1
ATOM 717 N N . ASP A 1 92 ? -5.332 -1.506 -19.688 1 98.19 92 ASP A N 1
ATOM 718 C CA . ASP A 1 92 ? -6.582 -2.24 -19.5 1 98.19 92 ASP A CA 1
ATOM 719 C C . ASP A 1 92 ? -6.336 -3.748 -19.484 1 98.19 92 ASP A C 1
ATOM 721 O O . ASP A 1 92 ? -6.188 -4.363 -20.547 1 98.19 92 ASP A O 1
ATOM 725 N N . TRP A 1 93 ? -6.297 -4.316 -18.281 1 98.5 93 TRP A N 1
ATOM 726 C CA . TRP A 1 93 ? -5.91 -5.715 -18.141 1 98.5 93 TRP A CA 1
ATOM 727 C C . TRP A 1 93 ? -6.996 -6.508 -17.422 1 98.5 93 TRP A C 1
ATOM 729 O O . TRP A 1 93 ? -7.742 -5.953 -16.609 1 98.5 93 TRP A O 1
ATOM 739 N N . LYS A 1 94 ? -7.098 -7.77 -17.75 1 98.38 94 LYS A N 1
ATOM 740 C CA . LYS A 1 94 ? -7.855 -8.742 -16.969 1 98.38 94 LYS A CA 1
ATOM 741 C C . LYS A 1 94 ? -6.945 -9.508 -16.016 1 98.38 94 LYS A C 1
ATOM 743 O O . LYS A 1 94 ? -5.727 -9.531 -16.188 1 98.38 94 LYS A O 1
ATOM 748 N N . ALA A 1 95 ? -7.543 -10.031 -14.969 1 98.56 95 ALA A N 1
ATOM 749 C CA . ALA A 1 95 ? -6.766 -10.789 -13.992 1 98.56 95 ALA A CA 1
ATOM 750 C C . ALA A 1 95 ? -5.918 -11.859 -14.68 1 98.56 95 ALA A C 1
ATOM 752 O O . ALA A 1 95 ? -4.734 -12.008 -14.375 1 98.56 95 ALA A O 1
ATOM 753 N N . LYS A 1 96 ? -6.512 -12.578 -15.562 1 98.25 96 LYS A N 1
ATOM 754 C CA . LYS A 1 96 ? -5.836 -13.68 -16.234 1 98.25 96 LYS A CA 1
ATOM 755 C C . LYS A 1 96 ? -4.617 -13.188 -17.016 1 98.25 96 LYS A C 1
ATOM 757 O O . LYS A 1 96 ? -3.627 -13.906 -17.156 1 98.25 96 LYS A O 1
ATOM 762 N N . ASP A 1 97 ? -4.629 -11.961 -17.484 1 98.38 97 ASP A N 1
ATOM 763 C CA . ASP A 1 97 ? -3.564 -11.398 -18.312 1 98.38 97 ASP A CA 1
ATOM 764 C C . ASP A 1 97 ? -2.248 -11.328 -17.547 1 98.38 97 ASP A C 1
ATOM 766 O O . ASP A 1 97 ? -1.17 -11.367 -18.141 1 98.38 97 ASP A O 1
ATOM 770 N N . ILE A 1 98 ? -2.32 -11.25 -16.203 1 98.69 98 ILE A N 1
ATOM 771 C CA . ILE A 1 98 ? -1.086 -10.969 -15.477 1 98.69 98 ILE A CA 1
ATOM 772 C C . ILE A 1 98 ? -0.673 -12.203 -14.672 1 98.69 98 ILE A C 1
ATOM 774 O O . ILE A 1 98 ? 0.311 -12.164 -13.93 1 98.69 98 ILE A O 1
ATOM 778 N N . VAL A 1 99 ? -1.377 -13.297 -14.805 1 98.75 99 VAL A N 1
ATOM 779 C CA . VAL A 1 99 ? -1.068 -14.523 -14.078 1 98.75 99 VAL A CA 1
ATOM 780 C C . VAL A 1 99 ? 0.374 -14.938 -14.352 1 98.75 99 VAL A C 1
ATOM 782 O O . VAL A 1 99 ? 1.125 -15.258 -13.43 1 98.75 99 VAL A O 1
ATOM 785 N N . PRO A 1 100 ? 0.88 -14.945 -15.609 1 98.62 100 PRO A N 1
ATOM 786 C CA . PRO A 1 100 ? 2.279 -15.305 -15.844 1 98.62 100 PRO A CA 1
ATOM 787 C C . PRO A 1 100 ? 3.258 -14.391 -15.109 1 98.62 100 PRO A C 1
ATOM 789 O O . PRO A 1 100 ? 4.277 -14.859 -14.594 1 98.62 100 PRO A O 1
ATOM 792 N N . LEU A 1 101 ? 2.963 -13.117 -15.109 1 98.81 101 LEU A N 1
ATOM 793 C CA . LEU A 1 101 ? 3.803 -12.172 -14.375 1 98.81 101 LEU A CA 1
ATOM 794 C C . LEU A 1 101 ? 3.846 -12.523 -12.891 1 98.81 101 LEU A C 1
ATOM 796 O O . LEU A 1 101 ? 4.91 -12.477 -12.266 1 98.81 101 LEU A O 1
ATOM 800 N N . MET A 1 102 ? 2.646 -12.836 -12.273 1 98.88 102 MET A N 1
ATOM 801 C CA . MET A 1 102 ? 2.572 -13.195 -10.859 1 98.88 102 MET A CA 1
ATOM 802 C C . MET A 1 102 ? 3.326 -14.5 -10.594 1 98.88 102 MET A C 1
ATOM 804 O O . MET A 1 102 ? 3.998 -14.625 -9.57 1 98.88 102 MET A O 1
ATOM 808 N N . GLN A 1 103 ? 3.188 -15.438 -11.508 1 98.88 103 GLN A N 1
ATOM 809 C CA . GLN A 1 103 ? 3.943 -16.672 -11.383 1 98.88 103 GLN A CA 1
ATOM 810 C C . GLN A 1 103 ? 5.445 -16.406 -11.336 1 98.88 103 GLN A C 1
ATOM 812 O O . GLN A 1 103 ? 6.148 -16.906 -10.461 1 98.88 103 GLN A O 1
ATOM 817 N N . GLU A 1 104 ? 5.91 -15.594 -12.25 1 98.81 104 GLU A N 1
ATOM 818 C CA . GLU A 1 104 ? 7.332 -15.258 -12.297 1 98.81 104 GLU A CA 1
ATOM 819 C C . GLU A 1 104 ? 7.777 -14.555 -11.016 1 98.81 104 GLU A C 1
ATOM 821 O O . GLU A 1 104 ? 8.805 -14.898 -10.43 1 98.81 104 GLU A O 1
ATOM 826 N N . MET A 1 105 ? 7.047 -13.617 -10.586 1 98.81 105 MET A N 1
ATOM 827 C CA . MET A 1 105 ? 7.43 -12.797 -9.445 1 98.81 105 MET A CA 1
ATOM 828 C C . MET A 1 105 ? 7.477 -13.633 -8.164 1 98.81 105 MET A C 1
ATOM 830 O O . MET A 1 105 ? 8.453 -13.586 -7.422 1 98.81 105 MET A O 1
ATOM 834 N N . PHE A 1 106 ? 6.406 -14.375 -7.918 1 98.94 106 PHE A N 1
ATOM 835 C CA . PHE A 1 106 ? 6.34 -15.086 -6.645 1 98.94 106 PHE A CA 1
ATOM 836 C C . PHE A 1 106 ? 7.258 -16.297 -6.656 1 98.94 106 PHE A C 1
ATOM 838 O O . PHE A 1 106 ? 7.762 -16.719 -5.609 1 98.94 106 PHE A O 1
ATOM 845 N N . ALA A 1 107 ? 7.504 -16.875 -7.812 1 98.81 107 ALA A N 1
ATOM 846 C CA . ALA A 1 107 ? 8.578 -17.859 -7.898 1 98.81 107 ALA A CA 1
ATOM 847 C C . ALA A 1 107 ? 9.93 -17.234 -7.57 1 98.81 107 ALA A C 1
ATOM 849 O O . ALA A 1 107 ? 10.742 -17.844 -6.871 1 98.81 107 ALA A O 1
ATOM 850 N N . TYR A 1 108 ? 10.164 -16.047 -8.133 1 98.75 108 TYR A N 1
ATOM 851 C CA . TYR A 1 108 ? 11.398 -15.32 -7.859 1 98.75 108 TYR A CA 1
ATOM 852 C C . TYR A 1 108 ? 11.562 -15.062 -6.367 1 98.75 108 TYR A C 1
ATOM 854 O O . TYR A 1 108 ? 12.633 -15.305 -5.805 1 98.75 108 TYR A O 1
ATOM 862 N N . VAL A 1 109 ? 10.539 -14.594 -5.695 1 98.88 109 VAL A N 1
ATOM 863 C CA . VAL A 1 109 ? 10.586 -14.328 -4.262 1 98.88 109 VAL A CA 1
ATOM 864 C C . VAL A 1 109 ? 10.828 -15.633 -3.502 1 98.88 109 VAL A C 1
ATOM 866 O O . VAL A 1 109 ? 11.641 -15.68 -2.576 1 98.88 109 VAL A O 1
ATOM 869 N N . ALA A 1 110 ? 10.086 -16.656 -3.871 1 98.88 110 ALA A N 1
ATOM 870 C CA . ALA A 1 110 ? 10.156 -17.953 -3.184 1 98.88 110 ALA A CA 1
ATOM 871 C C . ALA A 1 110 ? 11.57 -18.531 -3.246 1 98.88 110 ALA A C 1
ATOM 873 O O . ALA A 1 110 ? 11.992 -19.25 -2.34 1 98.88 110 ALA A O 1
ATOM 874 N N . GLN A 1 111 ? 12.305 -18.141 -4.25 1 98.69 111 GLN A N 1
ATOM 875 C CA . GLN A 1 111 ? 13.617 -18.734 -4.469 1 98.69 111 GLN A CA 1
ATOM 876 C C . GLN A 1 111 ? 14.727 -17.719 -4.227 1 98.69 111 GLN A C 1
ATOM 878 O O . GLN A 1 111 ? 15.898 -17.984 -4.512 1 98.69 111 GLN A O 1
ATOM 883 N N . PHE A 1 112 ? 14.359 -16.609 -3.748 1 98.69 112 PHE A N 1
ATOM 884 C CA . PHE A 1 112 ? 15.312 -15.516 -3.602 1 98.69 112 PHE A CA 1
ATOM 885 C C . PHE A 1 112 ? 16.453 -15.914 -2.676 1 98.69 112 PHE A C 1
ATOM 887 O O . PHE A 1 112 ? 16.234 -16.547 -1.647 1 98.69 112 PHE A O 1
ATOM 894 N N . THR A 1 113 ? 17.625 -15.664 -3.055 1 97.19 113 THR A N 1
ATOM 895 C CA . THR A 1 113 ? 18.812 -15.852 -2.242 1 97.19 113 THR A CA 1
ATOM 896 C C . THR A 1 113 ? 19.656 -14.586 -2.215 1 97.19 113 THR A C 1
ATOM 898 O O . THR A 1 113 ? 19.609 -13.773 -3.145 1 97.19 113 THR A O 1
ATOM 901 N N . GLY A 1 114 ? 20.297 -14.367 -1.208 1 95.81 114 GLY A N 1
ATOM 902 C CA . GLY A 1 114 ? 21.156 -13.203 -1.114 1 95.81 114 GLY A CA 1
ATOM 903 C C . GLY A 1 114 ? 20.609 -12.133 -0.185 1 95.81 114 GLY A C 1
ATOM 904 O O . GLY A 1 114 ? 19.828 -12.43 0.718 1 95.81 114 GLY A O 1
ATOM 905 N N . THR A 1 115 ? 21.156 -10.891 -0.401 1 96.12 115 THR A N 1
ATOM 906 C CA . THR A 1 115 ? 20.734 -9.773 0.442 1 96.12 115 THR A CA 1
ATOM 907 C C . THR A 1 115 ? 19.453 -9.148 -0.083 1 96.12 115 THR A C 1
ATOM 909 O O . THR A 1 115 ? 19.328 -8.883 -1.282 1 96.12 115 THR A O 1
ATOM 912 N N . ILE A 1 116 ? 18.5 -8.984 0.848 1 97.38 116 ILE A N 1
ATOM 913 C CA . ILE A 1 116 ? 17.266 -8.328 0.471 1 97.38 116 ILE A CA 1
ATOM 914 C C . ILE A 1 116 ? 17.547 -6.93 -0.067 1 97.38 116 ILE A C 1
ATOM 916 O O . ILE A 1 116 ? 18.234 -6.133 0.59 1 97.38 116 ILE A O 1
ATOM 920 N N . PRO A 1 117 ? 17.094 -6.621 -1.252 1 96.88 117 PRO A N 1
ATOM 921 C CA . PRO A 1 117 ? 17.297 -5.258 -1.75 1 96.88 117 PRO A CA 1
ATOM 922 C C . PRO A 1 117 ? 16.734 -4.195 -0.804 1 96.88 117 PRO A C 1
ATOM 924 O O . PRO A 1 117 ? 15.625 -4.355 -0.28 1 96.88 117 PRO A O 1
ATOM 927 N N . GLY A 1 118 ? 17.547 -3.145 -0.47 1 94.56 118 GLY A N 1
ATOM 928 C CA . GLY A 1 118 ? 17.078 -2.023 0.33 1 94.56 118 GLY A CA 1
ATOM 929 C C . GLY A 1 118 ? 17.094 -2.307 1.82 1 94.56 118 GLY A C 1
ATOM 930 O O . GLY A 1 118 ? 16.578 -1.52 2.613 1 94.56 118 GLY A O 1
ATOM 931 N N . GLU A 1 119 ? 17.703 -3.42 2.209 1 95.38 119 GLU A N 1
ATOM 932 C CA . GLU A 1 119 ? 17.719 -3.777 3.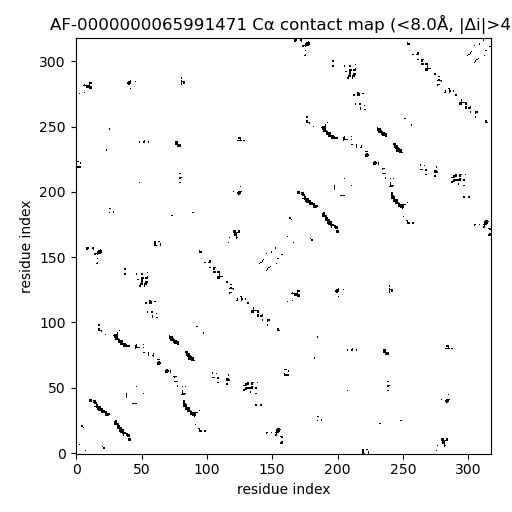623 1 95.38 119 GLU A CA 1
ATOM 933 C C . GLU A 1 119 ? 18.859 -3.082 4.352 1 95.38 119 GLU A C 1
ATOM 935 O O . GLU A 1 119 ? 19.781 -3.74 4.84 1 95.38 119 GLU A O 1
ATOM 940 N N . SER A 1 120 ? 18.797 -1.794 4.398 1 95.56 120 SER A N 1
ATOM 941 C CA . SER A 1 120 ? 19.75 -0.978 5.148 1 95.56 120 SER A CA 1
ATOM 942 C C . SER A 1 120 ? 19.078 0.271 5.711 1 95.56 120 SER A C 1
ATOM 944 O O . SER A 1 120 ? 18.016 0.692 5.223 1 95.56 120 SER A O 1
ATOM 946 N N . ALA A 1 121 ? 19.672 0.828 6.715 1 94.81 121 ALA A N 1
ATOM 947 C CA . ALA A 1 121 ? 19.109 2.016 7.355 1 94.81 121 ALA A CA 1
ATOM 948 C C . ALA A 1 121 ? 18.984 3.168 6.363 1 94.81 121 ALA A C 1
ATOM 950 O O . ALA A 1 121 ? 18.078 3.988 6.465 1 94.81 121 ALA A O 1
ATOM 951 N N . VAL A 1 122 ? 19.859 3.254 5.449 1 94.94 122 VAL A N 1
ATOM 952 C CA . VAL A 1 122 ? 19.859 4.32 4.457 1 94.94 122 VAL A CA 1
ATOM 953 C C . VAL A 1 122 ? 18.703 4.113 3.48 1 94.94 122 VAL A C 1
ATOM 955 O O . VAL A 1 122 ? 18.016 5.066 3.117 1 94.94 122 VAL A O 1
ATOM 958 N N . GLU A 1 123 ? 18.391 2.895 3.096 1 95.19 123 GLU A N 1
ATOM 959 C CA . GLU A 1 123 ? 17.5 2.641 1.962 1 95.19 123 GLU A CA 1
ATOM 960 C C . GLU A 1 123 ? 16.078 2.383 2.426 1 95.19 123 GLU A C 1
ATOM 962 O O . GLU A 1 123 ? 15.133 2.438 1.626 1 95.19 123 GLU A O 1
ATOM 967 N N . CYS A 1 124 ? 15.922 2.045 3.727 1 96.31 124 CYS A N 1
ATOM 968 C CA . CYS A 1 124 ? 14.609 1.623 4.199 1 96.31 124 CYS A CA 1
ATOM 969 C C . CYS A 1 124 ? 14.281 2.266 5.543 1 96.31 124 CYS A C 1
ATOM 971 O O . CYS A 1 124 ? 15.156 2.4 6.402 1 96.31 124 CYS A O 1
ATOM 973 N N . GLY A 1 125 ? 13.023 2.609 5.777 1 96.44 125 GLY A N 1
ATOM 974 C CA . GLY A 1 125 ? 12.594 3.318 6.973 1 96.44 125 GLY A CA 1
ATOM 975 C C . GLY A 1 125 ? 12.453 2.416 8.188 1 96.44 125 GLY A C 1
ATOM 976 O O . GLY A 1 125 ? 12.281 2.896 9.305 1 96.44 125 GLY A O 1
ATOM 977 N N . ASN A 1 126 ? 12.469 1.161 7.988 1 97.75 126 ASN A N 1
ATOM 978 C CA . ASN A 1 126 ? 12.367 0.129 9.016 1 97.75 126 ASN A CA 1
ATOM 979 C C . ASN A 1 126 ? 13.094 -1.147 8.602 1 97.75 126 ASN A C 1
ATOM 981 O O . ASN A 1 126 ? 12.484 -2.215 8.516 1 97.75 126 ASN A O 1
ATOM 985 N N . PHE A 1 127 ? 14.43 -1.061 8.484 1 96.62 127 PHE A N 1
ATOM 986 C CA . PHE A 1 127 ? 15.219 -2.072 7.789 1 96.62 127 PHE A CA 1
ATOM 987 C C . PHE A 1 127 ? 15.328 -3.342 8.625 1 96.62 127 PHE A C 1
ATOM 989 O O . PHE A 1 127 ? 15.656 -4.41 8.102 1 96.62 127 PHE A O 1
ATOM 996 N N . ARG A 1 128 ? 15.016 -3.287 9.914 1 97.25 128 ARG A N 1
ATOM 997 C CA . ARG A 1 128 ? 15.094 -4.465 10.773 1 97.25 128 ARG A CA 1
ATOM 998 C C . ARG A 1 128 ? 13.812 -5.289 10.688 1 97.25 128 ARG A C 1
ATOM 1000 O O . ARG A 1 128 ? 13.773 -6.438 11.133 1 97.25 128 ARG A O 1
ATOM 1007 N N . PHE A 1 129 ? 12.766 -4.695 10.148 1 98.25 129 PHE A N 1
ATOM 1008 C CA . PHE A 1 129 ? 11.453 -5.312 10.031 1 98.25 129 PHE A CA 1
ATOM 1009 C C . PHE A 1 129 ? 11.367 -6.16 8.766 1 98.25 129 PHE A C 1
ATOM 1011 O O . PHE A 1 129 ? 10.562 -5.875 7.879 1 98.25 129 PHE A O 1
ATOM 1018 N N . MET A 1 130 ? 12.25 -7.234 8.711 1 98.19 130 MET A N 1
ATOM 1019 C CA . MET A 1 130 ? 12.359 -8.125 7.559 1 98.19 130 MET A CA 1
ATOM 1020 C C . MET A 1 130 ? 12.398 -9.586 8 1 98.19 130 MET A C 1
ATOM 1022 O O . MET A 1 130 ? 12.922 -9.898 9.07 1 98.19 130 MET A O 1
ATOM 1026 N N . ASP A 1 131 ? 11.773 -10.391 7.227 1 98.5 131 ASP A N 1
ATOM 1027 C CA . ASP A 1 131 ? 11.789 -11.836 7.453 1 98.5 131 ASP A CA 1
ATOM 1028 C C . ASP A 1 131 ? 11.82 -12.602 6.133 1 98.5 131 ASP A C 1
ATOM 1030 O O . ASP A 1 131 ? 10.766 -12.945 5.59 1 98.5 131 ASP A O 1
ATOM 1034 N N . LEU A 1 132 ? 13.062 -12.898 5.664 1 98.69 132 LEU A N 1
ATOM 1035 C CA . LEU A 1 132 ? 13.234 -13.531 4.359 1 98.69 132 LEU A CA 1
ATOM 1036 C C . LEU A 1 132 ? 12.672 -14.945 4.359 1 98.69 132 LEU A C 1
ATOM 1038 O O . LEU A 1 132 ? 12.062 -15.375 3.375 1 98.69 132 LEU A O 1
ATOM 1042 N N . ILE A 1 133 ? 12.875 -15.68 5.441 1 98.62 133 ILE A N 1
ATOM 1043 C CA . ILE A 1 133 ? 12.422 -17.062 5.527 1 98.62 133 ILE A CA 1
ATOM 1044 C C . ILE A 1 133 ? 10.906 -17.125 5.352 1 98.62 133 ILE A C 1
ATOM 1046 O O . ILE A 1 133 ? 10.406 -17.844 4.488 1 98.62 133 ILE A O 1
ATOM 1050 N N . GLN A 1 134 ? 10.203 -16.328 6.094 1 98.69 134 GLN A N 1
ATOM 1051 C CA . GLN A 1 134 ? 8.742 -16.344 6.008 1 98.69 134 GLN A CA 1
ATOM 1052 C C . GLN A 1 134 ? 8.258 -15.781 4.676 1 98.69 134 GLN A C 1
ATOM 1054 O O . GLN A 1 134 ? 7.246 -16.234 4.137 1 98.69 134 GLN A O 1
ATOM 1059 N N . ALA A 1 135 ? 8.961 -14.797 4.195 1 98.88 135 ALA A N 1
ATOM 1060 C CA . ALA A 1 135 ? 8.617 -14.234 2.889 1 98.88 135 ALA A CA 1
ATOM 1061 C C . ALA A 1 135 ? 8.656 -15.312 1.807 1 98.88 135 ALA A C 1
ATOM 1063 O O . ALA A 1 135 ? 7.723 -15.43 1.007 1 98.88 135 ALA A O 1
ATOM 1064 N N . LYS A 1 136 ? 9.719 -16.094 1.806 1 98.88 136 LYS A N 1
ATOM 1065 C CA . LYS A 1 136 ? 9.883 -17.156 0.818 1 98.88 136 LYS A CA 1
ATOM 1066 C C . LYS A 1 136 ? 8.797 -18.219 0.972 1 98.88 136 LYS A C 1
ATOM 1068 O O . LYS A 1 136 ? 8.25 -18.703 -0.021 1 98.88 136 LYS A O 1
ATOM 1073 N N . GLU A 1 137 ? 8.516 -18.531 2.162 1 98.81 137 GLU A N 1
ATOM 1074 C CA . GLU A 1 137 ? 7.5 -19.547 2.436 1 98.81 137 GLU A CA 1
ATOM 1075 C C . GLU A 1 137 ? 6.133 -19.094 1.929 1 98.81 137 GLU A C 1
ATOM 1077 O O . GLU A 1 137 ? 5.441 -19.859 1.244 1 98.81 137 GLU A O 1
ATOM 1082 N N . GLU A 1 138 ? 5.754 -17.906 2.283 1 98.88 138 GLU A N 1
ATOM 1083 C CA . GLU A 1 138 ? 4.449 -17.391 1.876 1 98.88 138 GLU A CA 1
ATOM 1084 C C . GLU A 1 138 ? 4.359 -17.25 0.358 1 98.88 138 GLU A C 1
ATOM 1086 O O . GLU A 1 138 ? 3.328 -17.578 -0.236 1 98.88 138 GLU A O 1
ATOM 1091 N N . ALA A 1 139 ? 5.414 -16.75 -0.219 1 98.94 139 ALA A N 1
ATOM 1092 C CA . ALA A 1 139 ? 5.441 -16.625 -1.675 1 98.94 139 ALA A CA 1
ATOM 1093 C C . ALA A 1 139 ? 5.332 -17.984 -2.346 1 98.94 139 ALA A C 1
ATOM 1095 O O . ALA A 1 139 ? 4.609 -18.141 -3.332 1 98.94 139 ALA A O 1
ATOM 1096 N N . GLY A 1 140 ? 6.09 -18.922 -1.826 1 98.88 140 GLY A N 1
ATOM 1097 C CA . GLY A 1 140 ? 6.039 -20.266 -2.361 1 98.88 140 GLY A CA 1
ATOM 1098 C C . GLY A 1 140 ? 4.664 -20.906 -2.256 1 98.88 140 GLY A C 1
ATOM 1099 O O . GLY A 1 140 ? 4.195 -21.531 -3.201 1 98.88 140 GLY A O 1
ATOM 1100 N N . LYS A 1 141 ? 4.066 -20.766 -1.122 1 98.62 141 LYS A N 1
ATOM 1101 C CA . LYS A 1 141 ? 2.719 -21.297 -0.925 1 98.62 141 LYS A CA 1
ATOM 1102 C C . LYS A 1 141 ? 1.74 -20.688 -1.922 1 98.62 141 LYS A C 1
ATOM 1104 O O . LYS A 1 141 ? 0.915 -21.391 -2.504 1 98.62 141 LYS A O 1
ATOM 1109 N N . TYR A 1 142 ? 1.791 -19.391 -2.092 1 98.81 142 TYR A N 1
ATOM 1110 C CA . TYR A 1 142 ? 0.915 -18.703 -3.037 1 98.81 142 TYR A CA 1
ATOM 1111 C C . TYR A 1 142 ? 1.149 -19.203 -4.457 1 98.81 142 TYR A C 1
ATOM 1113 O O . TYR A 1 142 ? 0.198 -19.422 -5.211 1 98.81 142 TYR A O 1
ATOM 1121 N N . PHE A 1 143 ? 2.426 -19.375 -4.816 1 98.81 143 PHE A N 1
ATOM 1122 C CA . PHE A 1 143 ? 2.791 -19.875 -6.141 1 98.81 143 PHE A CA 1
ATOM 1123 C C . PHE A 1 143 ? 2.238 -21.266 -6.371 1 98.81 143 PHE A C 1
ATOM 1125 O O . PHE A 1 143 ? 1.519 -21.516 -7.344 1 98.81 143 PHE A O 1
ATOM 1132 N N . THR A 1 144 ? 2.459 -22.172 -5.426 1 98.62 144 THR A N 1
ATOM 1133 C CA . THR A 1 144 ? 2.176 -23.578 -5.621 1 98.62 144 THR A CA 1
ATOM 1134 C C . THR A 1 144 ? 0.685 -23.859 -5.465 1 98.62 144 THR A C 1
ATOM 1136 O O . THR A 1 144 ? 0.115 -24.656 -6.219 1 98.62 144 THR A O 1
ATOM 1139 N N . GLU A 1 145 ? 0.088 -23.219 -4.555 1 98.25 145 GLU A N 1
ATOM 1140 C CA . GLU A 1 145 ? -1.286 -23.578 -4.215 1 98.25 145 GLU A CA 1
ATOM 1141 C C . GLU A 1 145 ? -2.285 -22.781 -5.059 1 98.25 145 GLU A C 1
ATOM 1143 O O . GLU A 1 145 ? -3.441 -23.188 -5.199 1 98.25 145 GLU A O 1
ATOM 1148 N N . VAL A 1 146 ? -1.873 -21.641 -5.551 1 98.5 146 VAL A N 1
ATOM 1149 C CA . VAL A 1 146 ? -2.846 -20.766 -6.203 1 98.5 146 VAL A CA 1
ATOM 1150 C C . VAL A 1 146 ? -2.42 -20.516 -7.648 1 98.5 146 VAL A C 1
ATOM 1152 O O . VAL A 1 146 ? -3.127 -20.891 -8.586 1 98.5 146 VAL A O 1
ATOM 1155 N N . LEU A 1 147 ? -1.235 -20.031 -7.867 1 98.75 147 LEU A N 1
ATOM 1156 C CA . LEU A 1 147 ? -0.858 -19.469 -9.156 1 98.75 147 LEU A CA 1
ATOM 1157 C C . LEU A 1 147 ? -0.572 -20.562 -10.172 1 98.75 147 LEU A C 1
ATOM 1159 O O . LEU A 1 147 ? -0.901 -20.422 -11.352 1 98.75 147 LEU A O 1
ATOM 1163 N N . ASP A 1 148 ? 0.096 -21.594 -9.805 1 96.94 148 ASP A N 1
ATOM 1164 C CA . ASP A 1 148 ? 0.546 -22.656 -10.711 1 96.94 148 ASP A CA 1
ATOM 1165 C C . ASP A 1 148 ? -0.639 -23.422 -11.297 1 96.94 148 ASP A C 1
ATOM 1167 O O . ASP A 1 148 ? -0.548 -23.969 -12.398 1 96.94 148 ASP A O 1
ATOM 1171 N N . ASN A 1 149 ? -1.819 -23.438 -10.758 1 93.94 149 ASN A N 1
ATOM 1172 C CA . ASN A 1 149 ? -3.037 -24.062 -11.281 1 93.94 149 ASN A CA 1
ATOM 1173 C C . ASN A 1 149 ? -4.266 -23.203 -10.984 1 93.94 149 ASN A C 1
ATOM 1175 O O . ASN A 1 149 ? -5.266 -23.688 -10.461 1 93.94 149 ASN A O 1
ATOM 1179 N N . ILE A 1 150 ? -4.086 -22.062 -11.305 1 97.25 150 ILE A N 1
ATOM 1180 C CA . ILE A 1 150 ? -5.105 -21.078 -10.938 1 97.25 150 ILE A CA 1
ATOM 1181 C C . ILE A 1 150 ? -6.379 -21.344 -11.742 1 97.25 150 ILE A C 1
ATOM 1183 O O . ILE A 1 150 ? -6.316 -21.672 -12.93 1 97.25 150 ILE A O 1
ATOM 1187 N N . ALA A 1 151 ? -7.543 -21.266 -11.109 1 96.62 151 ALA A N 1
ATOM 1188 C CA . ALA A 1 151 ? -8.852 -21.516 -11.703 1 96.62 151 ALA A CA 1
ATOM 1189 C C . ALA A 1 151 ? -9.695 -20.25 -11.758 1 96.62 151 ALA A C 1
ATOM 1191 O O . ALA A 1 151 ? -9.297 -19.203 -11.219 1 96.62 151 ALA A O 1
ATOM 1192 N N . GLU A 1 152 ? -10.805 -20.328 -12.359 1 95.88 152 GLU A N 1
ATOM 1193 C CA . GLU A 1 152 ? -11.68 -19.172 -12.531 1 95.88 152 GLU A CA 1
ATOM 1194 C C . GLU A 1 152 ? -12.109 -18.594 -11.188 1 95.88 152 GLU A C 1
ATOM 1196 O O . GLU A 1 152 ? -12.242 -17.375 -11.047 1 95.88 152 GLU A O 1
ATOM 1201 N N . LYS A 1 153 ? -12.297 -19.438 -10.203 1 95.94 153 LYS A N 1
ATOM 1202 C CA . LYS A 1 153 ? -12.742 -19 -8.875 1 95.94 153 LYS A CA 1
ATOM 1203 C C . LYS A 1 153 ? -11.695 -18.125 -8.203 1 95.94 153 LYS A C 1
ATOM 1205 O O . LYS A 1 153 ? -11.992 -17.422 -7.234 1 95.94 153 LYS A O 1
ATOM 1210 N N . ASN A 1 154 ? -10.438 -18.141 -8.695 1 98.19 154 ASN A N 1
ATOM 1211 C CA . ASN A 1 154 ? -9.344 -17.328 -8.148 1 98.19 154 ASN A CA 1
ATOM 1212 C C . ASN A 1 154 ? -9.109 -16.078 -8.977 1 98.19 154 ASN A C 1
ATOM 1214 O O . ASN A 1 154 ? -8.203 -15.297 -8.68 1 98.19 154 ASN A O 1
ATOM 1218 N N . LEU A 1 155 ? -9.961 -15.828 -10.039 1 98.19 155 LEU A N 1
ATOM 1219 C CA . LEU A 1 155 ? -9.656 -14.766 -10.992 1 98.19 155 LEU A CA 1
ATOM 1220 C C . LEU A 1 155 ? -10.797 -13.75 -11.055 1 98.19 155 LEU A C 1
ATOM 1222 O O . LEU A 1 155 ? -10.656 -12.688 -11.656 1 98.19 155 LEU A O 1
ATOM 1226 N N . SER A 1 156 ? -11.891 -14.102 -10.461 1 96 156 SER A N 1
ATOM 1227 C CA . SER A 1 156 ? -13.047 -13.211 -10.422 1 96 156 SER A CA 1
ATOM 1228 C C . SER A 1 156 ? -13.648 -13.141 -9.023 1 96 156 SER A C 1
ATOM 1230 O O . SER A 1 156 ? -13.703 -14.148 -8.32 1 96 156 SER A O 1
ATOM 1232 N N . TYR A 1 157 ? -13.961 -11.945 -8.664 1 93.81 157 TYR A N 1
ATOM 1233 C CA . TYR A 1 157 ? -14.648 -11.82 -7.383 1 93.81 157 TYR A CA 1
ATOM 1234 C C . TYR A 1 157 ? -15.93 -12.648 -7.367 1 93.81 157 TYR A C 1
ATOM 1236 O O . TYR A 1 157 ? -16.625 -12.742 -8.383 1 93.81 157 TYR A O 1
ATOM 1244 N N . PRO A 1 158 ? -16.203 -13.164 -6.223 1 89.19 158 PRO A N 1
ATOM 1245 C CA . PRO A 1 158 ? -17.438 -13.945 -6.137 1 89.19 158 PRO A CA 1
ATOM 1246 C C . PRO A 1 158 ? -18.688 -13.094 -6.27 1 89.19 158 PRO A C 1
ATOM 1248 O O . PRO A 1 158 ? -18.688 -11.922 -5.875 1 89.19 158 PRO A O 1
ATOM 1251 N N . SER A 1 159 ? -19.766 -13.555 -6.938 1 76 159 SER A N 1
ATOM 1252 C CA . SER A 1 159 ? -21.062 -12.906 -7.113 1 76 159 SER A CA 1
ATOM 1253 C C . SER A 1 159 ? -21.875 -12.922 -5.816 1 76 159 SER A C 1
ATOM 1255 O O . SER A 1 159 ? -21.734 -13.844 -5.008 1 76 159 SER A O 1
ATOM 1257 N N . MET B 1 1 ? 20.203 -6.762 -10.797 1 70.75 1 MET B N 1
ATOM 1258 C CA . MET B 1 1 ? 19.016 -5.902 -10.82 1 70.75 1 MET B CA 1
ATOM 1259 C C . MET B 1 1 ? 19.375 -4.477 -10.414 1 70.75 1 MET B C 1
ATOM 1261 O O . MET B 1 1 ? 20.25 -4.266 -9.57 1 70.75 1 MET B O 1
ATOM 1265 N N . GLU B 1 2 ? 18.734 -3.465 -11.133 1 78.19 2 GLU B N 1
ATOM 1266 C CA . GLU B 1 2 ? 19 -2.057 -10.859 1 78.19 2 GLU B CA 1
ATOM 1267 C C . GLU B 1 2 ? 18.234 -1.583 -9.617 1 78.19 2 GLU B C 1
ATOM 1269 O O . GLU B 1 2 ? 17.141 -2.064 -9.336 1 78.19 2 GLU B O 1
ATOM 1274 N N . LYS B 1 3 ? 18.938 -0.75 -8.953 1 82.44 3 LYS B N 1
ATOM 1275 C CA . LYS B 1 3 ? 18.312 -0.154 -7.773 1 82.44 3 LYS B CA 1
ATOM 1276 C C . LYS B 1 3 ? 17.125 0.712 -8.164 1 82.44 3 LYS B C 1
ATOM 1278 O O . LYS B 1 3 ? 17.188 1.475 -9.133 1 82.44 3 LYS B O 1
ATOM 1283 N N . ILE B 1 4 ? 16.125 0.598 -7.402 1 79.69 4 ILE B N 1
ATOM 1284 C CA . ILE B 1 4 ? 14.93 1.357 -7.75 1 79.69 4 ILE B CA 1
ATOM 1285 C C . ILE B 1 4 ? 14.938 2.695 -7.016 1 79.69 4 ILE B C 1
ATOM 1287 O O . ILE B 1 4 ? 15.68 2.875 -6.047 1 79.69 4 ILE B O 1
ATOM 1291 N N . ALA B 1 5 ? 14.164 3.654 -7.441 1 74.19 5 ALA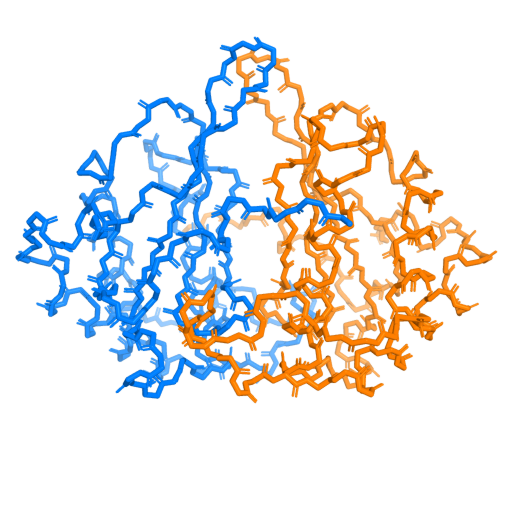 B N 1
ATOM 1292 C CA . ALA B 1 5 ? 14.164 5.039 -6.977 1 74.19 5 ALA B CA 1
ATOM 1293 C C . ALA B 1 5 ? 13.953 5.113 -5.469 1 74.19 5 ALA B C 1
ATOM 1295 O O . ALA B 1 5 ? 14.633 5.867 -4.773 1 74.19 5 ALA B O 1
ATOM 1296 N N . SER B 1 6 ? 13.055 4.355 -4.91 1 76.56 6 SER B N 1
ATOM 1297 C CA . SER B 1 6 ? 12.742 4.398 -3.486 1 76.56 6 SER B CA 1
ATOM 1298 C C . SER B 1 6 ? 13.969 4.074 -2.641 1 76.56 6 SER B C 1
ATOM 1300 O O . SER B 1 6 ? 14.094 4.559 -1.514 1 76.56 6 SER B O 1
ATOM 1302 N N . PHE B 1 7 ? 14.859 3.34 -3.207 1 83.62 7 PHE B N 1
ATOM 1303 C CA . PHE B 1 7 ? 16.031 2.908 -2.445 1 83.62 7 PHE B CA 1
ATOM 1304 C C . PHE B 1 7 ? 17.172 3.914 -2.578 1 83.62 7 PHE B C 1
ATOM 1306 O O . PHE B 1 7 ? 18.25 3.715 -2.018 1 83.62 7 PHE B O 1
ATOM 1313 N N . THR B 1 8 ? 16.844 5.039 -3.242 1 83.69 8 THR B N 1
ATOM 1314 C CA . THR B 1 8 ? 17.891 6.035 -3.424 1 83.69 8 THR B CA 1
ATOM 1315 C C . THR B 1 8 ? 17.734 7.18 -2.424 1 83.69 8 THR B C 1
ATOM 1317 O O . THR B 1 8 ? 18.609 8.031 -2.303 1 83.69 8 THR B O 1
ATOM 1320 N N . ILE B 1 9 ? 16.641 7.227 -1.721 1 89 9 ILE B N 1
ATOM 1321 C CA . ILE B 1 9 ? 16.406 8.211 -0.67 1 89 9 ILE B CA 1
ATOM 1322 C C . ILE B 1 9 ? 17.219 7.848 0.57 1 89 9 ILE B C 1
ATOM 1324 O O . ILE B 1 9 ? 17.297 6.676 0.952 1 89 9 ILE B O 1
ATOM 1328 N N . ASP B 1 10 ? 17.875 8.82 1.179 1 94.19 10 ASP B N 1
ATOM 1329 C CA . ASP B 1 10 ? 18.594 8.578 2.424 1 94.19 10 ASP B CA 1
ATOM 1330 C C . ASP B 1 10 ? 17.656 8.664 3.627 1 94.19 10 ASP B C 1
ATOM 1332 O O . ASP B 1 10 ? 17.438 9.75 4.176 1 94.19 10 ASP B O 1
ATOM 1336 N N . HIS B 1 11 ? 17.25 7.551 4.176 1 96.06 11 HIS B N 1
ATOM 1337 C CA . HIS B 1 11 ? 16.25 7.492 5.234 1 96.06 11 HIS B CA 1
ATOM 1338 C C . HIS B 1 11 ? 16.828 7.918 6.578 1 96.06 11 HIS B C 1
ATOM 1340 O O . HIS B 1 11 ? 16.094 8.211 7.52 1 96.06 11 HIS B O 1
ATOM 1346 N N . THR B 1 12 ? 18.094 7.961 6.605 1 95.44 12 THR B N 1
ATOM 1347 C CA . THR B 1 12 ? 18.719 8.367 7.863 1 95.44 12 THR B CA 1
ATOM 1348 C C . THR B 1 12 ? 18.578 9.875 8.062 1 95.44 12 THR B C 1
ATOM 1350 O O . THR B 1 12 ? 18.781 10.383 9.172 1 95.44 12 THR B O 1
ATOM 1353 N N . LYS B 1 13 ? 18.219 10.602 6.992 1 95.81 13 LYS B N 1
ATOM 1354 C CA . LYS B 1 13 ? 18.078 12.047 7.062 1 95.81 13 LYS B CA 1
ATOM 1355 C C . LYS B 1 13 ? 16.609 12.453 6.922 1 95.81 13 LYS B C 1
ATOM 1357 O O . LYS B 1 13 ? 16.266 13.633 7.074 1 95.81 13 LYS B O 1
ATOM 1362 N N . LEU B 1 14 ? 15.828 11.523 6.617 1 96.38 14 LEU B N 1
ATOM 1363 C CA . LEU B 1 14 ? 14.445 11.812 6.27 1 96.38 14 LEU B CA 1
ATOM 1364 C C . LEU B 1 14 ? 13.617 12.117 7.52 1 96.38 14 LEU B C 1
ATOM 1366 O O . LEU B 1 14 ? 13.703 11.391 8.508 1 96.38 14 LEU B O 1
ATOM 1370 N N . LYS B 1 15 ? 12.875 13.18 7.535 1 97.5 15 LYS B N 1
ATOM 1371 C CA . LYS B 1 15 ? 11.953 13.547 8.602 1 97.5 15 LYS B CA 1
ATOM 1372 C C . LYS B 1 15 ? 10.523 13.148 8.258 1 97.5 15 LYS B C 1
ATOM 1374 O O . LYS B 1 15 ? 10.234 12.758 7.125 1 97.5 15 LYS B O 1
ATOM 1379 N N . ARG B 1 16 ? 9.672 13.188 9.32 1 98.38 16 ARG B N 1
ATOM 1380 C CA . ARG B 1 16 ? 8.25 13.07 9.023 1 98.38 16 ARG B CA 1
ATOM 1381 C C . ARG B 1 16 ? 7.797 14.18 8.078 1 98.38 16 ARG B C 1
ATOM 1383 O O . ARG B 1 16 ? 8.305 15.297 8.133 1 98.38 16 ARG B O 1
ATOM 1390 N N . GLY B 1 17 ? 6.859 13.844 7.18 1 98.69 17 GLY B N 1
ATOM 1391 C CA . GLY B 1 17 ? 6.477 14.875 6.227 1 98.69 17 GLY B CA 1
ATOM 1392 C C . GLY B 1 17 ? 5.672 14.344 5.059 1 98.69 17 GLY B C 1
ATOM 1393 O O . GLY B 1 17 ? 5.109 13.242 5.137 1 98.69 17 GLY B O 1
ATOM 1394 N N . VAL B 1 18 ? 5.422 15.164 4.102 1 98.81 18 VAL B N 1
ATOM 1395 C CA . VAL B 1 18 ? 4.77 14.883 2.826 1 98.81 18 VAL B CA 1
ATOM 1396 C C . VAL B 1 18 ? 5.77 15.062 1.685 1 98.81 18 VAL B C 1
ATOM 1398 O O . VAL B 1 18 ? 6.324 16.156 1.506 1 98.81 18 VAL B O 1
ATOM 1401 N N . TYR B 1 19 ? 6.012 13.969 0.889 1 98.25 19 TYR B N 1
ATOM 1402 C CA . TYR B 1 19 ? 7.047 14 -0.14 1 98.25 19 TYR B CA 1
ATOM 1403 C C . TYR B 1 19 ? 6.52 13.453 -1.461 1 98.25 19 TYR B C 1
ATOM 1405 O O . TYR B 1 19 ? 5.68 12.547 -1.474 1 98.25 19 TYR B O 1
ATOM 1413 N N . VAL B 1 20 ? 7 14.008 -2.551 1 97.75 20 VAL B N 1
ATOM 1414 C CA . VAL B 1 20 ? 6.805 13.352 -3.84 1 97.75 20 VAL B CA 1
ATOM 1415 C C . VAL B 1 20 ? 7.875 12.281 -4.043 1 97.75 20 VAL B C 1
ATOM 1417 O O . VAL B 1 20 ? 9.055 12.594 -4.227 1 97.75 20 VAL B O 1
ATOM 1420 N N . SER B 1 21 ? 7.48 11.102 -4.004 1 95.19 21 SER B N 1
ATOM 1421 C CA . SER B 1 21 ? 8.469 10.039 -4.129 1 95.19 21 SER B CA 1
ATOM 1422 C C . SER B 1 21 ? 8.68 9.641 -5.59 1 95.19 21 SER B C 1
ATOM 1424 O O . SER B 1 21 ? 9.773 9.234 -5.977 1 95.19 21 SER B O 1
ATOM 1426 N N . ARG B 1 22 ? 7.609 9.688 -6.371 1 94.31 22 ARG B N 1
ATOM 1427 C CA . ARG B 1 22 ? 7.703 9.258 -7.762 1 94.31 22 ARG B CA 1
ATOM 1428 C C . ARG B 1 22 ? 6.609 9.898 -8.609 1 94.31 22 ARG B C 1
ATOM 1430 O O . ARG B 1 22 ? 5.5 10.141 -8.117 1 94.31 22 ARG B O 1
ATOM 1437 N N . GLN B 1 23 ? 6.977 10.18 -9.828 1 95.62 23 GLN B N 1
ATOM 1438 C CA . GLN B 1 23 ? 5.996 10.57 -10.836 1 95.62 23 GLN B CA 1
ATOM 1439 C C . GLN B 1 23 ? 6.051 9.648 -12.047 1 95.62 23 GLN B C 1
ATOM 1441 O O . GLN B 1 23 ? 7.098 9.516 -12.688 1 95.62 23 GLN B O 1
ATO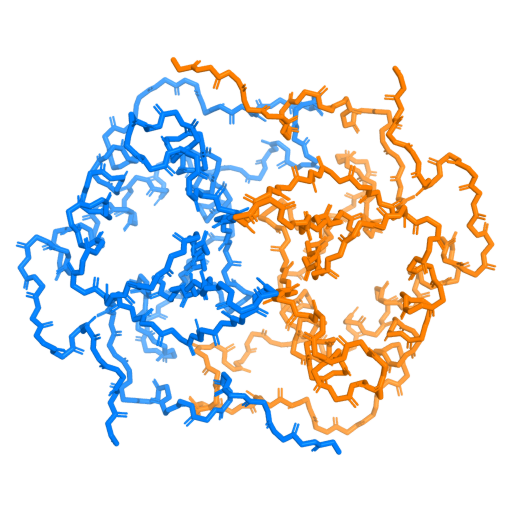M 1446 N N . ASP B 1 24 ? 4.965 9.016 -12.297 1 95.56 24 ASP B N 1
ATOM 1447 C CA . ASP B 1 24 ? 4.816 8.172 -13.477 1 95.56 24 ASP B CA 1
ATOM 1448 C C . ASP B 1 24 ? 3.971 8.867 -14.547 1 95.56 24 ASP B C 1
ATOM 1450 O O . ASP B 1 24 ? 3.346 9.898 -14.273 1 95.56 24 ASP B O 1
ATOM 1454 N N . LYS B 1 25 ? 4.148 8.367 -15.758 1 95.25 25 LYS B N 1
ATOM 1455 C CA . LYS B 1 25 ? 3.311 8.867 -16.844 1 95.25 25 LYS B CA 1
ATOM 1456 C C . LYS B 1 25 ? 2.488 7.742 -17.469 1 95.25 25 LYS B C 1
ATOM 1458 O O . LYS B 1 25 ? 3.016 6.668 -17.766 1 95.25 25 LYS B O 1
ATOM 1463 N N . VAL B 1 26 ? 1.188 7.961 -17.562 1 95.62 26 VAL B N 1
ATOM 1464 C CA . VAL B 1 26 ? 0.276 7.09 -18.297 1 95.62 26 VAL B CA 1
ATOM 1465 C C . VAL B 1 26 ? -0.204 7.793 -19.562 1 95.62 26 VAL B C 1
ATOM 1467 O O . VAL B 1 26 ? -1.008 8.727 -19.5 1 95.62 26 VAL B O 1
ATOM 1470 N N . ALA B 1 27 ? 0.278 7.285 -20.719 1 93.19 27 ALA B N 1
ATOM 1471 C CA . ALA B 1 27 ? -0.014 7.914 -22 1 93.19 27 ALA B CA 1
ATOM 1472 C C . ALA B 1 27 ? 0.268 9.414 -21.953 1 93.19 27 ALA B C 1
ATOM 1474 O O . ALA B 1 27 ? -0.573 10.227 -22.359 1 93.19 27 ALA B O 1
ATOM 1475 N N . GLY B 1 28 ? 1.324 9.781 -21.328 1 94.19 28 GLY B N 1
ATOM 1476 C CA . GLY B 1 28 ? 1.801 11.156 -21.312 1 94.19 28 GLY B CA 1
ATOM 1477 C C . GLY B 1 28 ? 1.227 11.977 -20.172 1 94.19 28 GLY B C 1
ATOM 1478 O O . GLY B 1 28 ? 1.644 13.117 -19.953 1 94.19 28 GLY B O 1
ATOM 1479 N N . ASN B 1 29 ? 0.292 11.453 -19.422 1 96.69 29 ASN B N 1
ATOM 1480 C CA . ASN B 1 29 ? -0.317 12.164 -18.297 1 96.69 29 ASN B CA 1
ATOM 1481 C C . ASN B 1 29 ? 0.305 11.75 -16.969 1 96.69 29 ASN B C 1
ATOM 1483 O O . ASN B 1 29 ? 0.473 10.562 -16.703 1 96.69 29 ASN B O 1
ATOM 1487 N N . VAL B 1 30 ? 0.535 12.711 -16.109 1 97.5 30 VAL B N 1
ATOM 1488 C CA . VAL B 1 30 ? 1.329 12.484 -14.914 1 97.5 30 VAL B CA 1
ATOM 1489 C C . VAL B 1 30 ? 0.446 11.906 -13.812 1 97.5 30 VAL B C 1
ATOM 1491 O O . VAL B 1 30 ? -0.714 12.305 -13.664 1 97.5 30 VAL B O 1
ATOM 1494 N N . ILE B 1 31 ? 0.946 10.977 -13.109 1 98.06 31 ILE B N 1
ATOM 1495 C CA . ILE B 1 31 ? 0.457 10.469 -11.836 1 98.06 31 ILE B CA 1
ATOM 1496 C C . ILE B 1 31 ? 1.513 10.688 -10.75 1 98.06 31 ILE B C 1
ATOM 1498 O O . ILE B 1 31 ? 2.693 10.398 -10.961 1 98.06 31 ILE B O 1
ATOM 1502 N N . THR B 1 32 ? 1.13 11.227 -9.617 1 98.44 32 THR B N 1
ATOM 1503 C CA . THR B 1 32 ? 2.096 11.539 -8.57 1 98.44 32 THR B CA 1
ATOM 1504 C C . THR B 1 32 ? 1.916 10.609 -7.375 1 98.44 32 THR B C 1
ATOM 1506 O O . THR B 1 32 ? 0.807 10.469 -6.859 1 98.44 32 THR B O 1
ATOM 1509 N N . THR B 1 33 ? 2.957 9.938 -7.004 1 98.25 33 THR B N 1
ATOM 1510 C CA . THR B 1 33 ? 2.992 9.125 -5.793 1 98.25 33 THR B CA 1
ATOM 1511 C C . THR B 1 33 ? 3.604 9.914 -4.633 1 98.25 33 THR B C 1
ATOM 1513 O O . THR B 1 33 ? 4.711 10.438 -4.754 1 98.25 33 THR B O 1
ATOM 1516 N N . PHE B 1 34 ? 2.893 9.969 -3.547 1 98.69 34 PHE B N 1
ATOM 1517 C CA . PHE B 1 34 ? 3.35 10.672 -2.354 1 98.69 34 PHE B CA 1
ATOM 1518 C C . PHE B 1 34 ? 3.713 9.688 -1.25 1 98.69 34 PHE B C 1
ATOM 1520 O O . PHE B 1 34 ? 3.029 8.68 -1.06 1 98.69 34 PHE B O 1
ATOM 1527 N N . ASP B 1 35 ? 4.754 10.039 -0.543 1 98.25 35 ASP B N 1
ATOM 1528 C CA . ASP B 1 35 ? 5.082 9.43 0.741 1 98.25 35 ASP B CA 1
ATOM 1529 C C . ASP B 1 35 ? 4.57 10.273 1.901 1 98.25 35 ASP B C 1
ATOM 1531 O O . ASP B 1 35 ? 5.035 11.398 2.104 1 98.25 35 ASP B O 1
ATOM 1535 N N . LEU B 1 36 ? 3.635 9.781 2.564 1 98.81 36 LEU B N 1
ATOM 1536 C CA . LEU B 1 36 ? 3.201 10.391 3.82 1 98.81 36 LEU B CA 1
ATOM 1537 C C . LEU B 1 36 ? 3.906 9.742 5.008 1 98.81 36 LEU B C 1
ATOM 1539 O O . LEU B 1 36 ? 3.488 8.68 5.477 1 98.81 36 LEU B O 1
ATOM 1543 N N . ARG B 1 37 ? 4.961 10.391 5.441 1 98.56 37 ARG B N 1
ATOM 1544 C CA . ARG B 1 37 ? 5.809 9.82 6.484 1 98.56 37 ARG B CA 1
ATOM 1545 C C . ARG B 1 37 ? 5.336 10.25 7.871 1 98.56 37 ARG B C 1
ATOM 1547 O O . ARG B 1 37 ? 5.609 11.367 8.305 1 98.56 37 ARG B O 1
ATOM 1554 N N . LEU B 1 38 ? 4.66 9.383 8.57 1 98.81 38 LEU B N 1
ATOM 1555 C CA . LEU B 1 38 ? 4.105 9.672 9.891 1 98.81 38 LEU B CA 1
ATOM 1556 C C . LEU B 1 38 ? 5.152 9.453 10.977 1 98.81 38 LEU B C 1
ATOM 1558 O O . LEU B 1 38 ? 5.09 10.078 12.039 1 98.81 38 LEU B O 1
ATOM 1562 N N . LYS B 1 39 ? 6.039 8.539 10.703 1 98.56 39 LYS B N 1
ATOM 1563 C CA . LYS B 1 39 ? 7.094 8.18 11.648 1 98.56 39 LYS B CA 1
ATOM 1564 C C . LYS B 1 39 ? 8.477 8.43 11.047 1 98.56 39 LYS B C 1
ATOM 1566 O O . LYS B 1 39 ? 8.703 8.156 9.867 1 98.56 39 LYS B O 1
ATOM 1571 N N . GLU B 1 40 ? 9.352 8.914 11.836 1 97.75 40 GLU B N 1
ATOM 1572 C CA . GLU B 1 40 ? 10.727 9.055 11.367 1 97.75 40 GLU B CA 1
ATOM 1573 C C . GLU B 1 40 ? 11.383 7.695 11.156 1 97.75 40 GLU B C 1
ATOM 1575 O O . GLU B 1 40 ? 11.367 6.848 12.047 1 97.75 40 GLU B O 1
ATOM 1580 N N . PRO B 1 41 ? 11.969 7.504 9.984 1 97.12 41 PRO B N 1
ATOM 1581 C CA . PRO B 1 41 ? 12.547 6.199 9.656 1 97.12 41 PRO B CA 1
ATOM 1582 C C . PRO B 1 41 ? 13.625 5.758 10.648 1 97.12 41 PRO B C 1
ATOM 1584 O O . PRO B 1 41 ? 14.539 6.527 10.961 1 97.12 41 PRO B O 1
ATOM 1587 N N . ASN B 1 42 ? 13.438 4.594 11.195 1 96.75 42 ASN B N 1
ATOM 1588 C CA . ASN B 1 42 ? 14.398 3.893 12.047 1 96.75 42 ASN B CA 1
ATOM 1589 C C . ASN B 1 42 ? 14.672 4.66 13.336 1 96.75 42 ASN B C 1
ATOM 1591 O O . ASN B 1 42 ? 15.523 4.266 14.133 1 96.75 42 ASN B O 1
ATOM 1595 N N . ASN B 1 43 ? 13.992 5.727 13.586 1 96.56 43 ASN B N 1
ATOM 1596 C CA . ASN B 1 43 ? 14.273 6.57 14.742 1 96.56 43 ASN B CA 1
ATOM 1597 C C . ASN B 1 43 ? 13.07 6.656 15.68 1 96.56 43 ASN B C 1
ATOM 1599 O O . ASN B 1 43 ? 13.195 7.129 16.812 1 96.56 43 ASN B O 1
ATOM 1603 N N . GLU B 1 44 ? 11.914 6.348 15.242 1 97.12 44 G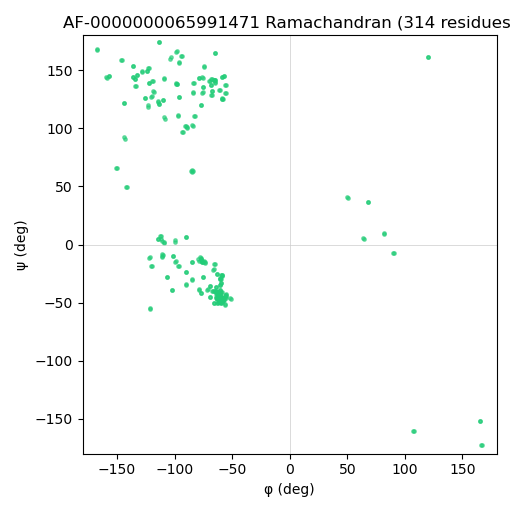LU B N 1
ATOM 1604 C CA . GLU B 1 44 ? 10.68 6.223 16.016 1 97.12 44 GLU B CA 1
ATOM 1605 C C . GLU B 1 44 ? 10.07 4.832 15.859 1 97.12 44 GLU B C 1
ATOM 1607 O O . GLU B 1 44 ? 10.297 4.164 14.852 1 97.12 44 GLU B O 1
ATOM 1612 N N . PRO B 1 45 ? 9.328 4.422 16.922 1 97.44 45 PRO B N 1
ATOM 1613 C CA . PRO B 1 45 ? 8.586 3.188 16.688 1 97.44 45 PRO B CA 1
ATOM 1614 C C . PRO B 1 45 ? 7.672 3.277 15.469 1 97.44 45 PRO B C 1
ATOM 1616 O O . PRO B 1 45 ? 7.031 4.309 15.242 1 97.44 45 PRO B O 1
ATOM 1619 N N . ALA B 1 46 ? 7.691 2.225 14.734 1 98.12 46 ALA B N 1
ATOM 1620 C CA . ALA B 1 46 ? 6.812 2.158 13.57 1 98.12 46 ALA B CA 1
ATOM 1621 C C . ALA B 1 46 ? 5.348 2.152 13.992 1 98.12 46 ALA B C 1
ATOM 1623 O O . ALA B 1 46 ? 5.035 1.975 15.172 1 98.12 46 ALA B O 1
ATOM 1624 N N . LEU B 1 47 ? 4.469 2.402 13.039 1 98.56 47 LEU B N 1
ATOM 1625 C CA . LEU B 1 47 ? 3.033 2.309 13.281 1 98.56 47 LEU B CA 1
ATOM 1626 C C . LEU B 1 47 ? 2.627 0.871 13.594 1 98.56 47 LEU B C 1
ATOM 1628 O O 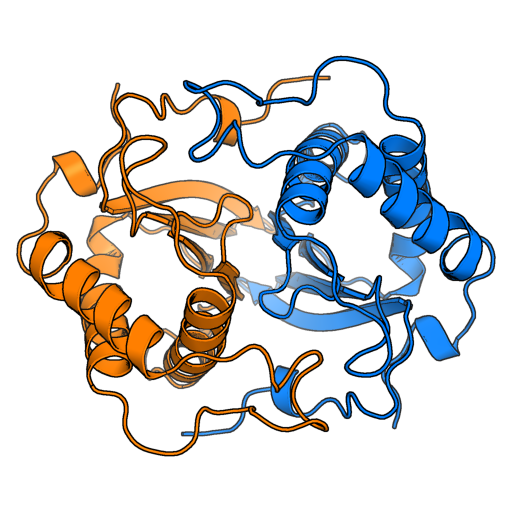. LEU B 1 47 ? 3.154 -0.07 12.992 1 98.56 47 LEU B O 1
ATOM 1632 N N . ASP B 1 48 ? 1.711 0.8 14.516 1 98.12 48 ASP B N 1
ATOM 1633 C CA . ASP B 1 48 ? 1.057 -0.49 14.711 1 98.12 48 ASP B CA 1
ATOM 1634 C C . ASP B 1 48 ? 0.229 -0.875 13.484 1 98.12 48 ASP B C 1
ATOM 1636 O O . ASP B 1 48 ? -0.444 -0.028 12.891 1 98.12 48 ASP B O 1
ATOM 1640 N N . GLY B 1 49 ? 0.275 -2.189 13.164 1 98.19 49 GLY B N 1
ATOM 1641 C CA . GLY B 1 49 ? -0.42 -2.643 11.969 1 98.19 49 GLY B CA 1
ATOM 1642 C C . GLY B 1 49 ? -1.917 -2.4 12.023 1 98.19 49 GLY B C 1
ATOM 1643 O O . GLY B 1 49 ? -2.521 -2 11.023 1 98.19 49 GLY B O 1
ATOM 1644 N N . ALA B 1 50 ? -2.494 -2.691 13.164 1 98.56 50 ALA B N 1
ATOM 1645 C CA . ALA B 1 50 ? -3.936 -2.506 13.305 1 98.56 50 ALA B CA 1
ATOM 1646 C C . ALA B 1 50 ? -4.312 -1.031 13.203 1 98.56 50 ALA B C 1
ATOM 1648 O O . ALA B 1 50 ? -5.355 -0.688 12.641 1 98.56 50 ALA B O 1
ATOM 1649 N N . ALA B 1 51 ? -3.523 -0.185 13.789 1 98.75 51 ALA B N 1
ATOM 1650 C CA . ALA B 1 51 ? -3.738 1.256 13.68 1 98.75 51 ALA B CA 1
ATOM 1651 C C . ALA B 1 51 ? -3.615 1.725 12.234 1 98.75 51 ALA B C 1
ATOM 1653 O O . ALA B 1 51 ? -4.445 2.502 11.758 1 98.75 51 ALA B O 1
ATOM 1654 N N . SER B 1 52 ? -2.59 1.247 11.594 1 98.81 52 SER B N 1
ATOM 1655 C CA . SER B 1 52 ? -2.363 1.588 10.188 1 98.81 52 SER B CA 1
ATOM 1656 C C . SER B 1 52 ? -3.533 1.147 9.32 1 98.81 52 SER B C 1
ATOM 1658 O O . SER B 1 52 ? -3.971 1.891 8.438 1 98.81 52 SER B O 1
ATOM 1660 N N . HIS B 1 53 ? -3.994 -0.061 9.555 1 98.75 53 HIS B N 1
ATOM 1661 C CA . HIS B 1 53 ? -5.137 -0.595 8.82 1 98.75 53 HIS B CA 1
ATOM 1662 C C . HIS B 1 53 ? -6.383 0.256 9.047 1 98.75 53 HIS B C 1
ATOM 1664 O O . HIS B 1 53 ? -7.129 0.535 8.109 1 98.75 53 HIS B O 1
ATOM 1670 N N . THR B 1 54 ? -6.59 0.682 10.242 1 98.81 54 THR B N 1
ATOM 1671 C CA . THR B 1 54 ? -7.719 1.536 10.594 1 98.81 54 THR B CA 1
ATOM 1672 C C . THR B 1 54 ? -7.625 2.879 9.875 1 98.81 54 THR B C 1
ATOM 1674 O O . THR B 1 54 ? -8.609 3.35 9.297 1 98.81 54 THR B O 1
ATOM 1677 N N . ILE B 1 55 ? -6.426 3.475 9.898 1 98.94 55 ILE B N 1
ATOM 1678 C CA . ILE B 1 55 ? -6.211 4.742 9.203 1 98.94 55 ILE B CA 1
ATOM 1679 C C . ILE B 1 55 ? -6.477 4.566 7.711 1 98.94 55 ILE B C 1
ATOM 1681 O O . ILE B 1 55 ? -7.066 5.438 7.07 1 98.94 55 ILE B O 1
ATOM 1685 N N . GLU B 1 56 ? -6.062 3.441 7.18 1 98.75 56 GLU B N 1
ATOM 1686 C CA . GLU B 1 56 ? -6.305 3.15 5.77 1 98.75 56 GLU B CA 1
ATOM 1687 C C . GLU B 1 56 ? -7.797 3.158 5.453 1 98.75 56 GLU B C 1
ATOM 1689 O O . GLU B 1 56 ? -8.227 3.783 4.48 1 98.75 56 GLU B O 1
ATOM 1694 N N . HIS B 1 57 ? -8.609 2.465 6.25 1 98.44 57 HIS B N 1
ATOM 1695 C CA . HIS B 1 57 ? -10.047 2.389 6.008 1 98.44 57 HIS B CA 1
ATOM 1696 C C . HIS B 1 57 ? -10.688 3.768 6.078 1 98.44 57 HIS B C 1
ATOM 1698 O O . HIS B 1 57 ? -11.445 4.152 5.184 1 98.44 57 HIS B O 1
ATOM 1704 N N . ILE B 1 58 ? -10.398 4.504 7.121 1 98.62 58 ILE B N 1
ATOM 1705 C CA . ILE B 1 58 ? -11.023 5.809 7.328 1 98.62 58 ILE B CA 1
ATOM 1706 C C . ILE B 1 58 ? -10.516 6.797 6.281 1 98.62 58 ILE B C 1
ATOM 1708 O O . ILE B 1 58 ? -11.305 7.516 5.66 1 98.62 58 ILE B O 1
ATOM 1712 N N . GLY B 1 59 ? -9.203 6.801 6.055 1 98.56 59 GLY B N 1
ATOM 1713 C CA . GLY B 1 59 ? -8.602 7.703 5.086 1 98.56 59 GLY B CA 1
ATOM 1714 C C . GLY B 1 59 ? -9.055 7.441 3.664 1 98.56 59 GLY B C 1
ATOM 1715 O O . GLY B 1 59 ? -9.352 8.383 2.918 1 98.56 59 GLY B O 1
ATOM 1716 N N . ALA B 1 60 ? -9.07 6.145 3.27 1 97.62 60 ALA B N 1
ATOM 1717 C CA . ALA B 1 60 ? -9.531 5.801 1.928 1 97.62 60 ALA B CA 1
ATOM 1718 C C . ALA B 1 60 ? -10.977 6.246 1.711 1 97.62 60 ALA B C 1
ATOM 1720 O O . ALA B 1 60 ? -11.32 6.754 0.641 1 97.62 60 ALA B O 1
ATOM 1721 N N . THR B 1 61 ? -11.812 5.984 2.676 1 97.44 61 THR B N 1
ATOM 1722 C CA . THR B 1 61 ? -13.195 6.422 2.596 1 97.44 61 THR B CA 1
ATOM 1723 C C . THR B 1 61 ? -13.281 7.938 2.459 1 97.44 61 THR B C 1
ATOM 1725 O O . THR B 1 61 ? -14.039 8.453 1.63 1 97.44 61 THR B O 1
ATOM 1728 N N . PHE B 1 62 ? -12.547 8.68 3.254 1 98.25 62 PHE B N 1
ATOM 1729 C CA . PHE B 1 62 ? -12.492 10.133 3.189 1 98.25 62 PHE B CA 1
ATOM 1730 C C . PHE B 1 62 ? -12.094 10.602 1.794 1 98.25 62 PHE B C 1
ATOM 1732 O O . PHE B 1 62 ? -12.773 11.445 1.199 1 98.25 62 PHE B O 1
ATOM 1739 N N . LEU B 1 63 ? -10.992 10.062 1.245 1 98.38 63 LEU B N 1
ATOM 1740 C CA . LEU B 1 63 ? -10.445 10.484 -0.04 1 98.38 63 LEU B CA 1
ATOM 1741 C C . LEU B 1 63 ? -11.43 10.211 -1.17 1 98.38 63 LEU B C 1
ATOM 1743 O O . LEU B 1 63 ? -11.625 11.055 -2.047 1 98.38 63 LEU B O 1
ATOM 1747 N N . ARG B 1 64 ? -12.062 9.086 -1.113 1 96.25 64 ARG B N 1
ATOM 1748 C CA . ARG B 1 64 ? -12.945 8.672 -2.199 1 96.25 64 ARG B CA 1
ATOM 1749 C C . ARG B 1 64 ? -14.273 9.414 -2.139 1 96.25 64 ARG B C 1
ATOM 1751 O O . ARG B 1 64 ? -15.062 9.359 -3.084 1 96.25 64 ARG B O 1
ATOM 1758 N N . ASN B 1 65 ? -14.523 10.102 -1.06 1 96.94 65 ASN B N 1
ATOM 1759 C CA . ASN B 1 65 ? -15.742 10.898 -0.92 1 96.94 65 ASN B CA 1
ATOM 1760 C C . ASN B 1 65 ? -15.438 12.391 -0.977 1 96.94 65 ASN B C 1
ATOM 1762 O O . ASN B 1 65 ? -16.328 13.219 -0.82 1 96.94 65 ASN B O 1
ATOM 1766 N N . HIS B 1 66 ? -14.219 12.75 -1.166 1 97.56 66 HIS B N 1
ATOM 1767 C CA . HIS B 1 66 ? -13.828 14.156 -1.163 1 97.56 66 HIS B CA 1
ATOM 1768 C C . HIS B 1 66 ? -14.375 14.883 -2.391 1 97.56 66 HIS B C 1
ATOM 1770 O O . HIS B 1 66 ? -14.305 14.359 -3.506 1 97.56 66 HIS B O 1
ATOM 1776 N N . LYS B 1 67 ? -14.805 16.047 -2.227 1 96.19 67 LYS B N 1
ATOM 1777 C CA . LYS B 1 67 ? -15.469 16.812 -3.283 1 96.19 67 LYS B CA 1
ATOM 1778 C C . LYS B 1 67 ? -14.516 17.094 -4.438 1 96.19 67 LYS B C 1
ATOM 1780 O O . LYS B 1 67 ? -14.914 17.062 -5.605 1 96.19 67 LYS B O 1
ATOM 1785 N N . THR B 1 68 ? -13.305 17.328 -4.145 1 96.88 68 THR B N 1
ATOM 1786 C CA . THR B 1 68 ? -12.359 17.812 -5.141 1 96.88 68 THR B CA 1
ATOM 1787 C C . THR B 1 68 ? -11.383 16.719 -5.547 1 96.88 68 THR B C 1
ATOM 1789 O O . THR B 1 68 ? -10.906 16.688 -6.684 1 96.88 68 THR B O 1
ATOM 1792 N N . TRP B 1 69 ? -11.117 15.797 -4.672 1 97.56 69 TRP B N 1
ATOM 1793 C CA . TRP B 1 69 ? -9.969 14.922 -4.883 1 97.56 69 TRP B CA 1
ATOM 1794 C C . TRP B 1 69 ? -10.414 13.492 -5.184 1 97.56 69 TRP B C 1
ATOM 1796 O O . TRP B 1 69 ? -9.609 12.656 -5.605 1 97.56 69 TRP B O 1
ATOM 1806 N N . ALA B 1 70 ? -11.688 13.148 -5.031 1 96.69 70 ALA B N 1
ATOM 1807 C CA . ALA B 1 70 ? -12.18 11.773 -5.18 1 96.69 70 ALA B CA 1
ATOM 1808 C C . ALA B 1 70 ? -11.812 11.203 -6.543 1 96.69 70 ALA B C 1
ATOM 1810 O O . ALA B 1 70 ? -11.25 10.117 -6.637 1 96.69 70 ALA B O 1
ATOM 1811 N N . ASP B 1 71 ? -11.969 12.016 -7.578 1 94.88 71 ASP B N 1
ATOM 1812 C CA . ASP B 1 71 ? -11.758 11.539 -8.945 1 94.88 71 ASP B CA 1
ATOM 1813 C C . ASP B 1 71 ? -10.273 11.438 -9.266 1 94.88 71 ASP B C 1
ATOM 1815 O O . ASP B 1 71 ? -9.883 10.797 -10.242 1 94.88 71 ASP B O 1
ATOM 1819 N N . ARG B 1 72 ? -9.422 12.039 -8.453 1 96.81 72 ARG B N 1
ATOM 1820 C CA . ARG B 1 72 ? -7.984 12.031 -8.695 1 96.81 72 ARG B CA 1
ATOM 1821 C C . ARG B 1 72 ? -7.297 10.961 -7.852 1 96.81 72 ARG B C 1
ATOM 1823 O O . ARG B 1 72 ? -6.133 10.625 -8.094 1 96.81 72 ARG B O 1
ATOM 1830 N N . THR B 1 73 ? -8.023 10.461 -6.875 1 97.94 73 THR B N 1
ATOM 1831 C CA . THR B 1 73 ? -7.43 9.484 -5.965 1 97.94 73 THR B CA 1
ATOM 1832 C C . THR B 1 73 ? -7.34 8.117 -6.621 1 97.94 73 THR B C 1
ATOM 1834 O O . THR B 1 73 ? -8.359 7.523 -6.98 1 97.94 73 THR B O 1
ATOM 1837 N N . ILE B 1 74 ? -6.133 7.633 -6.723 1 97.38 74 ILE B N 1
ATOM 1838 C CA . ILE B 1 74 ? -5.898 6.332 -7.34 1 97.38 74 ILE B CA 1
ATOM 1839 C C . ILE B 1 74 ? -5.656 5.281 -6.258 1 97.38 74 ILE B C 1
ATOM 1841 O O . ILE B 1 74 ? -6.141 4.152 -6.359 1 97.38 74 ILE B O 1
ATOM 1845 N N . TYR B 1 75 ? -4.945 5.715 -5.266 1 98.12 75 TYR B N 1
ATOM 1846 C CA . TYR B 1 75 ? -4.566 4.734 -4.254 1 98.12 75 TYR B CA 1
ATOM 1847 C C . TYR B 1 75 ? -4.207 5.418 -2.941 1 98.12 75 TYR B C 1
ATOM 1849 O O . TYR B 1 75 ? -3.615 6.5 -2.939 1 98.12 75 TYR B O 1
ATOM 1857 N N . PHE B 1 76 ? -4.559 4.785 -1.858 1 98.75 76 PHE B N 1
ATOM 1858 C CA . PHE B 1 76 ? -4.094 5.121 -0.519 1 98.75 76 PHE B CA 1
ATOM 1859 C C . PHE B 1 76 ? -3.9 3.863 0.32 1 98.75 76 PHE B C 1
ATOM 1861 O O . PHE B 1 76 ? -4.84 3.09 0.512 1 98.75 76 PHE B O 1
ATOM 1868 N N . GLY B 1 77 ? -2.725 3.629 0.829 1 98.56 77 GLY B N 1
ATOM 1869 C CA . GLY B 1 77 ? -2.471 2.447 1.64 1 98.56 77 GLY B CA 1
ATOM 1870 C C . GLY B 1 77 ? -1.153 2.51 2.387 1 98.56 77 GLY B C 1
ATOM 1871 O O . GLY B 1 77 ? -0.328 3.389 2.131 1 98.56 77 GLY B O 1
ATOM 1872 N N . PRO B 1 78 ? -0.965 1.635 3.309 1 98.81 78 PRO B N 1
ATOM 1873 C CA . PRO B 1 78 ? 0.215 1.692 4.176 1 98.81 78 PRO B CA 1
ATOM 1874 C C . PRO B 1 78 ? 1.492 1.254 3.461 1 98.81 78 PRO B C 1
ATOM 1876 O O . PRO B 1 78 ? 1.441 0.428 2.547 1 98.81 78 PRO B O 1
ATOM 1879 N N . MET B 1 79 ? 2.594 1.805 3.979 1 98.44 79 MET B N 1
ATOM 1880 C CA . MET B 1 79 ? 3.922 1.317 3.611 1 98.44 79 MET B CA 1
ATOM 1881 C C . MET B 1 79 ? 4.23 0 4.312 1 98.44 79 MET B C 1
ATOM 1883 O O . MET B 1 79 ? 3.879 -0.183 5.48 1 98.44 79 MET B O 1
ATOM 1887 N N . GLY B 1 80 ? 4.918 -0.812 3.586 1 98.25 80 GLY B N 1
ATOM 1888 C CA . GLY B 1 80 ? 5.348 -2.053 4.207 1 98.25 80 GLY B CA 1
ATOM 1889 C C . GLY B 1 80 ? 6.238 -1.838 5.418 1 98.25 80 GLY B C 1
ATOM 1890 O O . GLY B 1 80 ? 6.219 -2.635 6.355 1 98.25 80 GLY B O 1
ATOM 1891 N N . CYS B 1 81 ? 6.957 -0.78 5.418 1 98.19 81 CYS B N 1
ATOM 1892 C CA . CYS B 1 81 ? 7.871 -0.504 6.523 1 98.19 81 CYS B CA 1
ATOM 1893 C C . CYS B 1 81 ? 7.113 0.011 7.742 1 98.19 81 CYS B C 1
ATOM 1895 O O . CYS B 1 81 ? 7.691 0.159 8.82 1 98.19 81 CYS B O 1
ATOM 1897 N N . GLN B 1 82 ? 5.863 0.366 7.582 1 98.5 82 GLN B N 1
ATOM 1898 C CA . GLN B 1 82 ? 4.961 0.793 8.648 1 98.5 82 GLN B CA 1
ATOM 1899 C C . GLN B 1 82 ? 5.398 2.135 9.234 1 98.5 82 GLN B C 1
ATOM 1901 O O . GLN B 1 82 ? 5.297 2.354 10.445 1 98.5 82 GLN B O 1
ATOM 1906 N N . THR B 1 83 ? 5.883 2.982 8.383 1 98.56 83 THR B N 1
ATOM 1907 C CA . THR B 1 83 ? 6.258 4.309 8.867 1 98.56 83 THR B CA 1
ATOM 1908 C C . THR B 1 83 ? 5.367 5.379 8.25 1 98.56 83 THR B C 1
ATOM 1910 O O . THR B 1 83 ? 5.594 6.574 8.445 1 98.56 83 THR B O 1
ATOM 1913 N N . GLY B 1 84 ? 4.395 4.977 7.508 1 98.69 84 GLY B N 1
ATOM 1914 C CA . GLY B 1 84 ? 3.475 5.91 6.879 1 98.69 84 GLY B CA 1
ATOM 1915 C C . GLY B 1 84 ? 2.645 5.277 5.777 1 98.69 84 GLY B C 1
ATOM 1916 O O . GLY B 1 84 ? 2.26 4.109 5.875 1 98.69 84 GLY B O 1
ATOM 1917 N N . PHE B 1 85 ? 2.27 6.133 4.82 1 98.88 85 PHE B N 1
ATOM 1918 C CA . PHE B 1 85 ? 1.355 5.715 3.766 1 98.88 85 PHE B CA 1
ATOM 1919 C C . PHE B 1 85 ? 1.834 6.211 2.406 1 98.88 85 PHE B C 1
ATOM 1921 O O . PHE B 1 85 ? 2.582 7.188 2.324 1 98.88 85 PHE B O 1
ATOM 1928 N N . TYR B 1 86 ? 1.438 5.477 1.401 1 98.75 86 TYR B N 1
ATOM 1929 C CA . TYR B 1 86 ? 1.517 5.98 0.034 1 98.75 86 TYR B CA 1
ATOM 1930 C C . TYR B 1 86 ? 0.171 6.531 -0.422 1 98.75 86 TYR B C 1
ATOM 1932 O O . TYR B 1 86 ? -0.877 5.953 -0.121 1 98.75 86 TYR B O 1
ATOM 1940 N N . LEU B 1 87 ? 0.224 7.605 -1.079 1 98.88 87 LEU B N 1
ATOM 1941 C CA . LEU B 1 87 ? -0.916 8.211 -1.758 1 98.88 87 LEU B CA 1
ATOM 1942 C C . LEU B 1 87 ? -0.603 8.461 -3.229 1 98.88 87 LEU B C 1
ATOM 1944 O O . LEU B 1 87 ? 0.433 9.039 -3.559 1 98.88 87 LEU B O 1
ATOM 1948 N N . ILE B 1 88 ? -1.424 7.965 -4.098 1 98.75 88 ILE B N 1
ATOM 1949 C CA . ILE B 1 88 ? -1.243 8.188 -5.527 1 98.75 88 ILE B CA 1
ATOM 1950 C C . ILE B 1 88 ? -2.398 9.023 -6.07 1 98.75 88 ILE B C 1
ATOM 1952 O O . ILE B 1 88 ? -3.564 8.648 -5.941 1 98.75 88 ILE B O 1
ATOM 1956 N N . LEU B 1 89 ? -2.098 10.125 -6.66 1 98.56 89 LEU B N 1
ATOM 1957 C CA . LEU B 1 89 ? -3.078 11.039 -7.238 1 98.56 89 LEU B CA 1
ATOM 1958 C C . LEU B 1 89 ? -2.803 11.258 -8.727 1 98.56 89 LEU B C 1
ATOM 1960 O O . LEU B 1 89 ? -1.646 11.383 -9.133 1 98.56 89 LEU B O 1
ATOM 1964 N N . ALA B 1 90 ? -3.861 11.281 -9.477 1 97.88 90 ALA B N 1
ATOM 1965 C CA . ALA B 1 90 ? -3.721 11.719 -10.867 1 97.88 90 ALA B CA 1
ATOM 1966 C C . ALA B 1 90 ? -3.367 13.203 -10.938 1 97.88 90 ALA B C 1
ATOM 1968 O O . ALA B 1 90 ? -3.961 14.023 -10.234 1 97.88 90 ALA B O 1
ATOM 1969 N N . GLY B 1 91 ? -2.391 13.516 -11.719 1 97.62 91 GLY B N 1
ATOM 1970 C CA . GLY B 1 91 ? -1.992 14.906 -11.914 1 97.62 91 GLY B CA 1
ATOM 1971 C C . GLY B 1 91 ? -0.552 15.172 -11.516 1 97.62 91 GLY B C 1
ATOM 1972 O O . GLY B 1 91 ? 0.082 14.336 -10.867 1 97.62 91 GLY B O 1
ATOM 1973 N N . ASP B 1 92 ? -0.051 16.297 -12.039 1 98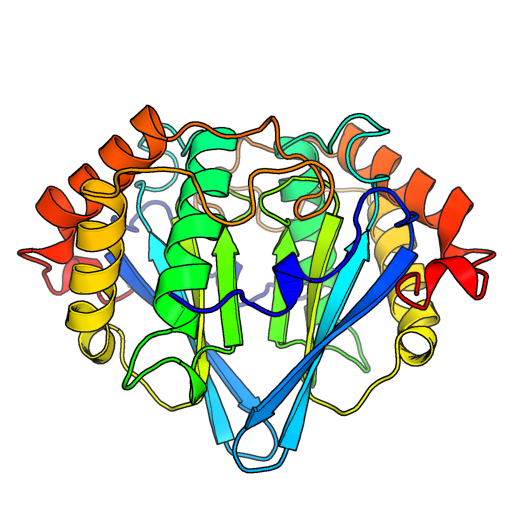.19 92 ASP B N 1
ATOM 1974 C CA . ASP B 1 92 ? 1.286 16.781 -11.727 1 98.19 92 ASP B CA 1
ATOM 1975 C C . ASP B 1 92 ? 1.26 17.703 -10.5 1 98.19 92 ASP B C 1
ATOM 1977 O O . ASP B 1 92 ? 0.906 18.875 -10.609 1 98.19 92 ASP B O 1
ATOM 1981 N N . TRP B 1 93 ? 1.645 17.141 -9.359 1 98.5 93 TRP B N 1
ATOM 1982 C CA . TRP B 1 93 ? 1.505 17.859 -8.102 1 98.5 93 TRP B CA 1
ATOM 1983 C C . TRP B 1 93 ? 2.844 17.953 -7.379 1 98.5 93 TRP B C 1
ATOM 1985 O O . TRP B 1 93 ? 3.703 17.078 -7.531 1 98.5 93 TRP B O 1
ATOM 1995 N N . LYS B 1 94 ? 3.016 19.016 -6.637 1 98.38 94 LYS B N 1
ATOM 1996 C CA . LYS B 1 94 ? 4.086 19.141 -5.652 1 98.38 94 LYS B CA 1
ATOM 1997 C C . LYS B 1 94 ? 3.588 18.766 -4.254 1 98.38 94 LYS B C 1
ATOM 1999 O O . LYS B 1 94 ? 2.383 18.75 -4.004 1 98.38 94 LYS B O 1
ATOM 2004 N N . ALA B 1 95 ? 4.508 18.391 -3.412 1 98.56 95 ALA B N 1
ATOM 2005 C CA . ALA B 1 95 ? 4.141 18.016 -2.049 1 98.56 95 ALA B CA 1
ATOM 2006 C C . ALA B 1 95 ? 3.287 19.094 -1.396 1 98.56 95 ALA B C 1
ATOM 2008 O O . ALA B 1 95 ? 2.264 18.812 -0.776 1 98.56 95 ALA B O 1
ATOM 2009 N N . LYS B 1 96 ? 3.703 20.312 -1.534 1 98.25 96 LYS B N 1
ATOM 2010 C CA . LYS B 1 96 ? 3.02 21.438 -0.899 1 98.25 96 LYS B CA 1
ATOM 2011 C C . LYS B 1 96 ? 1.577 21.547 -1.385 1 98.25 96 LYS B C 1
ATOM 2013 O O . LYS B 1 96 ? 0.696 21.984 -0.638 1 98.25 96 LYS B O 1
ATOM 2018 N N . ASP B 1 97 ? 1.285 21.141 -2.602 1 98.38 97 ASP B N 1
ATOM 2019 C CA . ASP B 1 97 ? -0.033 21.281 -3.215 1 98.38 97 ASP B CA 1
ATOM 2020 C C . ASP B 1 97 ? -1.078 20.469 -2.449 1 98.38 97 ASP B C 1
ATOM 2022 O O . ASP B 1 97 ? -2.264 20.797 -2.461 1 98.38 97 ASP B O 1
ATOM 2026 N N . ILE B 1 98 ? -0.645 19.406 -1.744 1 98.69 98 ILE B N 1
ATOM 2027 C CA . ILE B 1 98 ? -1.651 18.5 -1.184 1 98.69 98 ILE B CA 1
ATOM 2028 C C . ILE B 1 98 ? -1.652 18.625 0.339 1 98.69 98 ILE B C 1
ATOM 2030 O O . ILE B 1 98 ? -2.385 17.891 1.021 1 98.69 98 ILE B O 1
ATOM 2034 N N . VAL B 1 99 ? -0.875 19.5 0.892 1 98.75 99 VAL B N 1
ATOM 2035 C CA . VAL B 1 99 ? -0.799 19.672 2.338 1 98.75 99 VAL B CA 1
ATOM 2036 C C . VAL B 1 99 ? -2.191 19.969 2.898 1 98.75 99 VAL B C 1
ATOM 2038 O O . VAL B 1 99 ? -2.604 19.359 3.891 1 98.75 99 VAL B O 1
ATOM 2041 N N . PRO B 1 100 ? -3.023 20.859 2.309 1 98.62 100 PRO B N 1
ATOM 2042 C CA . PRO B 1 100 ? -4.371 21.078 2.842 1 98.62 100 PRO B CA 1
ATOM 2043 C C . PRO B 1 100 ? -5.219 19.812 2.848 1 98.62 100 PRO B C 1
ATOM 2045 O O . PRO B 1 100 ? -5.98 19.578 3.787 1 98.62 100 PRO B O 1
ATOM 2048 N N . LEU B 1 101 ? -5.109 19.047 1.793 1 98.81 101 LEU B N 1
ATOM 2049 C CA . LEU B 1 101 ? -5.824 17.766 1.737 1 98.81 101 LEU B CA 1
ATOM 2050 C C . LEU B 1 101 ? -5.402 16.859 2.883 1 98.81 101 LEU B C 1
ATOM 2052 O O . LEU B 1 101 ? -6.246 16.203 3.508 1 98.81 101 LEU B O 1
ATOM 2056 N N . MET B 1 102 ? -4.051 16.734 3.148 1 98.88 102 MET B N 1
ATOM 2057 C CA . MET B 1 102 ? -3.535 15.906 4.23 1 98.88 102 MET B CA 1
ATOM 2058 C C . MET B 1 102 ? -4.004 16.422 5.586 1 98.88 102 MET B C 1
ATOM 2060 O O . MET B 1 102 ? -4.34 15.641 6.477 1 98.88 102 MET B O 1
ATOM 2064 N N . GLN B 1 103 ? -4 17.734 5.734 1 98.88 103 GLN B N 1
ATOM 2065 C CA . GLN B 1 103 ? -4.516 18.328 6.965 1 98.88 103 GLN B CA 1
ATOM 2066 C C . GLN B 1 103 ? -5.969 17.922 7.203 1 98.88 103 GLN B C 1
ATOM 2068 O O . GLN B 1 103 ? -6.324 17.484 8.297 1 98.88 103 GLN B O 1
ATOM 2073 N N . GLU B 1 104 ? -6.781 18.047 6.184 1 98.81 104 GLU B N 1
ATOM 2074 C CA . GLU B 1 104 ? -8.188 17.672 6.301 1 98.81 104 GLU B CA 1
ATOM 2075 C C . GLU B 1 104 ? -8.352 16.203 6.633 1 98.81 104 GLU B C 1
ATOM 2077 O O . GLU B 1 104 ? -9.117 15.836 7.527 1 98.81 104 GLU B O 1
ATOM 2082 N N . MET B 1 105 ? -7.664 15.375 5.973 1 98.81 105 MET B N 1
ATOM 2083 C CA . MET B 1 105 ? -7.82 13.93 6.121 1 98.81 105 MET B CA 1
ATOM 2084 C C . MET B 1 105 ? -7.395 13.477 7.516 1 98.81 105 MET B C 1
ATOM 2086 O O . MET B 1 105 ? -8.125 12.75 8.188 1 98.81 105 MET B O 1
ATOM 2090 N N . PHE B 1 106 ? -6.203 13.906 7.922 1 98.94 106 PHE B N 1
ATOM 2091 C CA . PHE B 1 106 ? -5.691 13.391 9.188 1 98.94 106 PHE B CA 1
ATOM 2092 C C . PHE B 1 106 ? -6.402 14.047 10.367 1 98.94 106 PHE B C 1
ATOM 2094 O O . PHE B 1 106 ? -6.539 13.438 11.43 1 98.94 106 PHE B O 1
ATOM 2101 N N . ALA B 1 107 ? -6.875 15.266 10.195 1 98.81 107 ALA B N 1
ATOM 2102 C CA . ALA B 1 107 ? -7.785 15.812 11.203 1 98.81 107 ALA B CA 1
ATOM 2103 C C . ALA B 1 107 ? -9.062 14.977 11.289 1 98.81 107 ALA B C 1
ATOM 2105 O O . ALA B 1 107 ? -9.562 14.719 12.391 1 98.81 107 ALA B O 1
ATOM 2106 N N . TYR B 1 108 ? -9.609 14.625 10.125 1 98.75 108 TYR B N 1
ATOM 2107 C CA . TYR B 1 108 ? -10.805 13.789 10.078 1 98.75 108 TYR B CA 1
ATOM 2108 C C . TYR B 1 108 ? -10.578 12.469 10.797 1 98.75 108 TYR B C 1
ATOM 2110 O O . TYR B 1 108 ? -11.406 12.047 11.609 1 98.75 108 TYR B O 1
ATOM 2118 N N . VAL B 1 109 ? -9.477 11.797 10.547 1 98.88 109 VAL B N 1
ATOM 2119 C CA . VAL B 1 109 ? -9.156 10.531 11.195 1 98.88 109 VAL B CA 1
ATOM 2120 C C . VAL B 1 109 ? -9 10.742 12.703 1 98.88 109 VAL B C 1
ATOM 2122 O O . VAL B 1 109 ? -9.508 9.953 13.5 1 98.88 109 VAL B O 1
ATOM 2125 N N . ALA B 1 110 ? -8.258 11.773 13.062 1 98.88 110 ALA B N 1
ATOM 2126 C CA . ALA B 1 110 ? -7.961 12.055 14.461 1 98.88 110 ALA B CA 1
ATOM 2127 C C . ALA B 1 110 ? -9.242 12.273 15.258 1 98.88 110 ALA B C 1
ATOM 2129 O O . ALA B 1 110 ? -9.289 11.984 16.453 1 98.88 110 ALA B O 1
ATOM 2130 N N . GLN B 1 111 ? -10.273 12.703 14.586 1 98.69 111 GLN B N 1
ATOM 2131 C CA . GLN B 1 111 ? -11.5 13.062 15.281 1 98.69 111 GLN B CA 1
ATOM 2132 C C . GLN B 1 111 ? -12.625 12.086 14.961 1 98.69 111 GLN B C 1
ATOM 2134 O O . GLN B 1 111 ? -13.781 12.305 15.336 1 98.69 111 GLN B O 1
ATOM 2139 N N . PHE B 1 112 ? -12.289 11.078 14.297 1 98.69 112 PHE B N 1
ATOM 2140 C CA . PHE B 1 112 ? -13.305 10.148 13.812 1 98.69 112 PHE B CA 1
ATOM 2141 C C . PHE B 1 112 ? -14.07 9.531 14.977 1 98.69 112 PHE B C 1
ATOM 2143 O O . PHE B 1 112 ? -13.484 9.188 16 1 98.69 112 PHE B O 1
ATOM 2150 N N . THR B 1 113 ? -15.328 9.508 14.898 1 97.12 113 THR B N 1
ATOM 2151 C CA . THR B 1 113 ? -16.203 8.852 15.859 1 97.12 113 THR B CA 1
ATOM 2152 C C . THR B 1 113 ? -17.172 7.91 15.141 1 97.12 113 THR B C 1
ATOM 2154 O O . THR B 1 113 ? -17.5 8.117 13.969 1 97.12 113 THR B O 1
ATOM 2157 N N . GLY B 1 114 ? -17.531 6.926 15.75 1 95.75 114 GLY B N 1
ATOM 2158 C CA . GLY B 1 114 ? -18.469 5.996 15.156 1 95.75 114 GLY B CA 1
ATOM 2159 C C . GLY B 1 114 ? -17.844 4.688 14.734 1 95.75 114 GLY B C 1
ATOM 2160 O O . GLY B 1 114 ? -16.797 4.297 15.25 1 95.75 114 GLY B O 1
ATOM 2161 N N . THR B 1 115 ? -18.594 3.98 13.812 1 96.12 115 THR B N 1
ATOM 2162 C CA . THR B 1 115 ? -18.109 2.686 13.336 1 96.12 115 THR B CA 1
ATOM 2163 C C . THR B 1 115 ? -17.125 2.863 12.188 1 96.12 115 THR B C 1
ATOM 2165 O O . THR B 1 115 ? -17.375 3.637 11.266 1 96.12 115 THR B O 1
ATOM 2168 N N . ILE B 1 116 ? -15.984 2.174 12.328 1 97.38 116 ILE B N 1
ATOM 2169 C CA . ILE B 1 116 ? -14.992 2.219 11.258 1 97.38 116 ILE B CA 1
ATOM 2170 C C . ILE B 1 116 ? -15.609 1.707 9.961 1 97.38 116 ILE B C 1
ATOM 2172 O O . ILE B 1 116 ? -16.172 0.612 9.922 1 97.38 116 ILE B O 1
ATOM 2176 N N . PRO B 1 117 ? -15.547 2.469 8.906 1 96.94 117 PRO B N 1
ATOM 2177 C CA . PRO B 1 117 ? -16.047 1.963 7.633 1 96.94 117 PRO B CA 1
ATOM 2178 C C . PRO B 1 117 ? -15.398 0.648 7.215 1 96.94 117 PRO B C 1
ATOM 2180 O O . PRO B 1 117 ? -14.18 0.499 7.336 1 96.94 117 PRO B O 1
ATOM 2183 N N . GLY B 1 118 ? -16.219 -0.385 6.832 1 94.56 118 GLY B N 1
ATOM 2184 C CA . GLY B 1 118 ? -15.695 -1.643 6.316 1 94.56 118 GLY B CA 1
ATOM 2185 C C . GLY B 1 118 ? -15.258 -2.602 7.406 1 94.56 118 GLY B C 1
ATOM 2186 O O . GLY B 1 118 ? -14.633 -3.625 7.125 1 94.56 118 GLY B O 1
ATOM 2187 N N . GLU B 1 119 ? -15.57 -2.273 8.648 1 95.44 119 GLU B N 1
ATOM 2188 C CA . GLU B 1 119 ? -15.148 -3.129 9.75 1 95.44 119 GLU B CA 1
ATOM 2189 C C . GLU B 1 119 ? -16.125 -4.277 9.969 1 95.44 119 GLU B C 1
ATOM 2191 O O . GLU B 1 119 ? -16.781 -4.355 11.008 1 95.44 119 GLU B O 1
ATOM 2196 N N . SER B 1 120 ? -16.234 -5.113 8.992 1 95.56 120 SER B N 1
ATOM 2197 C CA . SER B 1 120 ? -17.031 -6.328 9.07 1 95.56 120 SER B CA 1
ATOM 2198 C C . SER B 1 120 ? -16.406 -7.457 8.266 1 95.56 120 SER B C 1
ATOM 2200 O O . SER B 1 120 ? -15.594 -7.211 7.367 1 95.56 120 SER B O 1
ATOM 2202 N N . ALA B 1 121 ? -16.766 -8.664 8.594 1 94.94 121 ALA B N 1
ATOM 2203 C CA . ALA B 1 121 ? -16.219 -9.836 7.906 1 94.94 121 ALA B CA 1
ATOM 2204 C C . ALA B 1 121 ? -16.531 -9.789 6.414 1 94.94 121 ALA B C 1
ATOM 2206 O O . ALA B 1 121 ? -15.742 -10.266 5.594 1 94.94 121 ALA B O 1
ATOM 2207 N N . VAL B 1 122 ? -17.625 -9.25 6.055 1 95 122 VAL B N 1
ATOM 2208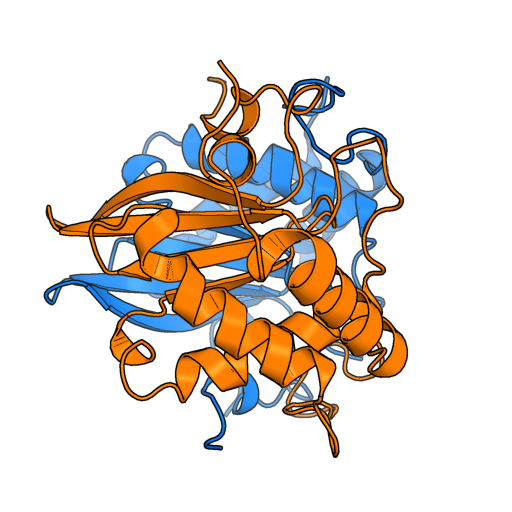 C CA . VAL B 1 122 ? -18.047 -9.164 4.66 1 95 122 VAL B CA 1
ATOM 2209 C C . VAL B 1 122 ? -17.188 -8.133 3.928 1 95 122 VAL B C 1
ATOM 2211 O O . VAL B 1 122 ? -16.75 -8.375 2.799 1 95 122 VAL B O 1
ATOM 2214 N N . GLU B 1 123 ? -16.844 -7.035 4.539 1 95.25 123 GLU B N 1
ATOM 2215 C CA . GLU B 1 123 ? -16.281 -5.891 3.826 1 95.25 123 GLU B CA 1
ATOM 2216 C C . GLU B 1 123 ? -14.758 -5.891 3.893 1 95.25 123 GLU B C 1
ATOM 2218 O O . GLU B 1 123 ? -14.094 -5.188 3.123 1 95.25 123 GLU B O 1
ATOM 2223 N N . CYS B 1 124 ? -14.203 -6.652 4.863 1 96.38 124 CYS B N 1
ATOM 2224 C CA . CYS B 1 124 ? -12.766 -6.566 5.094 1 96.38 124 CYS B CA 1
ATOM 2225 C C . CYS B 1 124 ? -12.164 -7.953 5.289 1 96.38 124 CYS B C 1
ATOM 2227 O O . CYS B 1 124 ? -12.773 -8.812 5.93 1 96.38 124 CYS B O 1
ATOM 2229 N N . GLY B 1 125 ? -10.953 -8.18 4.816 1 96.5 125 GLY B N 1
ATOM 2230 C CA . GLY B 1 125 ? -10.297 -9.477 4.852 1 96.5 125 GLY B CA 1
ATOM 2231 C C . GLY B 1 125 ? -9.711 -9.812 6.211 1 96.5 125 GLY B C 1
ATOM 2232 O O . GLY B 1 125 ? -9.297 -10.945 6.449 1 96.5 125 GLY B O 1
ATOM 2233 N N . ASN B 1 126 ? -9.602 -8.875 7.055 1 97.81 126 ASN B N 1
ATOM 2234 C CA . ASN B 1 126 ? -9.086 -8.992 8.414 1 97.81 126 ASN B CA 1
ATOM 2235 C C . ASN B 1 126 ? -9.719 -7.973 9.344 1 97.81 126 ASN B C 1
ATOM 2237 O O . ASN B 1 126 ? -9.023 -7.152 9.945 1 97.81 126 ASN B O 1
ATOM 2241 N N . PHE B 1 127 ? -11.039 -8.117 9.586 1 96.69 127 PHE B N 1
ATOM 2242 C CA . PHE B 1 127 ? -11.844 -7.055 10.172 1 96.69 127 PHE B CA 1
ATOM 2243 C C . PHE B 1 127 ? -11.539 -6.906 11.664 1 96.69 127 PHE B C 1
ATOM 2245 O O . PHE B 1 127 ? -11.852 -5.879 12.266 1 96.69 127 PHE B O 1
ATOM 2252 N N . ARG B 1 128 ? -10.883 -7.875 12.289 1 97.25 128 ARG B N 1
ATOM 2253 C CA . ARG B 1 128 ? -10.555 -7.797 13.703 1 97.25 128 ARG B CA 1
ATOM 2254 C C . ARG B 1 128 ? -9.25 -7.035 13.922 1 97.25 128 ARG B C 1
ATOM 2256 O O . ARG B 1 128 ? -8.93 -6.648 15.047 1 97.25 128 ARG B O 1
ATOM 2263 N N . PHE B 1 129 ? -8.5 -6.855 12.859 1 98.25 129 PHE B N 1
ATOM 2264 C CA . PHE B 1 129 ? -7.199 -6.195 12.898 1 98.25 129 PHE B CA 1
ATOM 2265 C C . PHE B 1 129 ? -7.355 -4.684 12.781 1 98.25 129 PHE B C 1
ATOM 2267 O O . PHE B 1 129 ? -6.879 -4.078 11.82 1 98.25 129 PHE B O 1
ATOM 2274 N N . MET B 1 130 ? -8.062 -4.086 13.828 1 98.19 130 MET B N 1
ATOM 2275 C CA . MET B 1 130 ? -8.375 -2.66 13.867 1 98.19 130 MET B CA 1
ATOM 2276 C C . MET B 1 130 ? -8.086 -2.08 15.242 1 98.19 130 MET B C 1
ATOM 2278 O O . MET B 1 130 ? -8.242 -2.766 16.25 1 98.19 130 MET B O 1
ATOM 2282 N N . ASP B 1 131 ? -7.602 -0.887 15.234 1 98.5 131 ASP B N 1
ATOM 2283 C CA . ASP B 1 131 ? -7.363 -0.149 16.469 1 98.5 131 ASP B CA 1
ATOM 2284 C C . ASP B 1 131 ? -7.656 1.338 16.281 1 98.5 131 ASP B C 1
ATOM 2286 O O . ASP B 1 131 ? -6.762 2.115 15.945 1 98.5 131 ASP B O 1
ATOM 2290 N N . LEU B 1 132 ? -8.93 1.719 16.594 1 98.69 132 LEU B N 1
ATOM 2291 C CA . LEU B 1 132 ? -9.375 3.088 16.359 1 98.69 132 LEU B CA 1
ATOM 2292 C C . LEU B 1 132 ? -8.648 4.062 17.281 1 98.69 132 LEU B C 1
ATOM 2294 O O . LEU B 1 132 ? -8.289 5.164 16.859 1 98.69 132 LEU B O 1
ATOM 2298 N N . ILE B 1 133 ? -8.445 3.678 18.531 1 98.62 133 ILE B N 1
ATOM 2299 C CA . ILE B 1 133 ? -7.809 4.551 19.5 1 98.62 133 ILE B CA 1
ATOM 2300 C C . ILE B 1 133 ? -6.406 4.93 19.031 1 98.62 133 ILE B C 1
ATOM 2302 O O . ILE B 1 133 ? -6.07 6.113 18.938 1 98.62 133 ILE B O 1
ATOM 2306 N N . GLN B 1 134 ? -5.629 3.949 18.656 1 98.69 134 GLN B N 1
ATOM 2307 C CA . GLN B 1 134 ? -4.266 4.223 18.219 1 98.69 134 GLN B CA 1
ATOM 2308 C C . GLN B 1 134 ? -4.258 4.949 16.875 1 98.69 134 GLN B C 1
ATOM 2310 O O . GLN B 1 134 ? -3.381 5.781 16.625 1 98.69 134 GLN B O 1
ATOM 2315 N N . ALA B 1 135 ? -5.199 4.59 16.031 1 98.88 135 ALA B N 1
ATOM 2316 C CA . ALA B 1 135 ? -5.309 5.281 14.75 1 98.88 135 ALA B CA 1
ATOM 2317 C C . ALA B 1 135 ? -5.5 6.781 14.953 1 98.88 135 ALA B C 1
ATOM 2319 O O . ALA B 1 135 ? -4.824 7.594 14.312 1 98.88 135 ALA B O 1
ATOM 2320 N N . LYS B 1 136 ? -6.41 7.133 15.836 1 98.88 136 LYS B N 1
ATOM 2321 C CA . LYS B 1 136 ? -6.695 8.539 16.125 1 98.88 136 LYS B CA 1
ATOM 2322 C C . LYS B 1 136 ? -5.477 9.234 16.719 1 98.88 136 LYS B C 1
ATOM 2324 O O . LYS B 1 136 ? -5.172 10.375 16.359 1 98.88 136 LYS B O 1
ATOM 2329 N N . GLU B 1 137 ? -4.836 8.57 17.578 1 98.81 137 GLU B N 1
ATOM 2330 C CA . GLU B 1 137 ? -3.656 9.133 18.219 1 98.81 137 GLU B CA 1
ATOM 2331 C C . GLU B 1 137 ? -2.557 9.422 17.203 1 98.81 137 GLU B C 1
ATOM 2333 O O . GLU B 1 137 ? -1.988 10.516 17.188 1 98.81 137 GLU B O 1
ATOM 2338 N N . GLU B 1 138 ? -2.258 8.453 16.406 1 98.88 138 GLU B N 1
ATOM 2339 C CA . GLU B 1 138 ? -1.202 8.609 15.406 1 98.88 138 GLU B CA 1
ATOM 2340 C C . GLU B 1 138 ? -1.555 9.695 14.391 1 98.88 138 GLU B C 1
ATOM 2342 O O . GLU B 1 138 ? -0.696 10.492 14 1 98.88 138 GLU B O 1
ATOM 2347 N N . ALA B 1 139 ? -2.793 9.68 13.969 1 98.94 139 ALA B N 1
ATOM 2348 C CA . ALA B 1 139 ? -3.242 10.703 13.023 1 98.94 139 ALA B CA 1
ATOM 2349 C C . ALA B 1 139 ? -3.143 12.094 13.648 1 98.94 139 ALA B C 1
ATOM 2351 O O . ALA B 1 139 ? -2.707 13.039 12.984 1 98.94 139 ALA B O 1
ATOM 2352 N N . GLY B 1 140 ? -3.594 12.18 14.859 1 98.88 140 GLY B N 1
ATOM 2353 C CA . GLY B 1 140 ? -3.514 13.445 15.562 1 98.88 140 GLY B CA 1
ATOM 2354 C C . GLY B 1 140 ? -2.092 13.953 15.727 1 98.88 140 GLY B C 1
ATOM 2355 O O . GLY B 1 140 ? -1.822 15.141 15.531 1 98.88 140 GLY B O 1
ATOM 2356 N N . LYS B 1 141 ? -1.224 13.094 16.125 1 98.62 141 LYS B N 1
ATOM 2357 C CA . LYS B 1 141 ? 0.184 13.453 16.266 1 98.62 141 LYS B CA 1
ATOM 2358 C C . LYS B 1 141 ? 0.756 13.961 14.945 1 98.62 141 LYS B C 1
ATOM 2360 O O . LYS B 1 141 ? 1.472 14.961 14.922 1 98.62 141 LYS B O 1
ATOM 2365 N N . TYR B 1 142 ? 0.491 13.258 13.867 1 98.81 142 TYR B N 1
ATOM 2366 C CA . TYR B 1 142 ? 0.967 13.664 12.547 1 98.81 142 TYR B CA 1
ATOM 2367 C C . TYR B 1 142 ? 0.414 15.031 12.172 1 98.81 142 TYR B C 1
ATOM 2369 O O . TYR B 1 142 ? 1.138 15.875 11.633 1 98.81 142 TYR B O 1
ATOM 2377 N N . PHE B 1 143 ? -0.881 15.234 12.453 1 98.81 143 PHE B N 1
ATOM 2378 C CA . PHE B 1 143 ? -1.532 16.5 12.156 1 98.81 143 PHE B CA 1
ATOM 2379 C C . PHE B 1 143 ? -0.88 17.641 12.938 1 98.81 143 PHE B C 1
ATOM 2381 O O . PHE B 1 143 ? -0.437 18.625 12.352 1 98.81 143 PHE B O 1
ATOM 2388 N N . THR B 1 144 ? -0.702 17.469 14.227 1 98.62 144 THR B N 1
ATOM 2389 C CA . THR B 1 144 ? -0.295 18.547 15.117 1 98.62 144 THR B CA 1
ATOM 2390 C C . THR B 1 144 ? 1.204 18.812 15 1 98.62 144 THR B C 1
ATOM 2392 O O . THR B 1 144 ? 1.641 19.953 15.008 1 98.62 144 THR B O 1
ATOM 2395 N N . GLU B 1 145 ? 1.941 17.781 14.867 1 98.25 145 GLU B N 1
ATOM 2396 C CA . GLU B 1 145 ? 3.391 17.938 14.953 1 98.25 145 GLU B CA 1
ATOM 2397 C C . GLU B 1 145 ? 3.996 18.219 13.578 1 98.25 145 GLU B C 1
ATOM 2399 O O . GLU B 1 145 ? 5.109 18.734 13.477 1 98.25 145 GLU B O 1
ATOM 2404 N N . VAL B 1 146 ? 3.312 17.812 12.531 1 98.5 146 VAL B N 1
ATOM 2405 C CA . VAL B 1 146 ? 3.936 17.891 11.219 1 98.5 146 VAL B CA 1
ATOM 2406 C C . VAL B 1 146 ? 3.09 18.766 10.297 1 98.5 146 VAL B C 1
ATOM 2408 O O . VAL B 1 146 ? 3.545 19.812 9.836 1 98.5 146 VAL B O 1
ATOM 2411 N N . LEU B 1 147 ? 1.84 18.469 10.133 1 98.75 147 LEU B N 1
ATOM 2412 C CA . LEU B 1 147 ? 1.039 19.031 9.055 1 98.75 147 LEU B CA 1
ATOM 2413 C C . LEU B 1 147 ? 0.628 20.469 9.375 1 98.75 147 LEU B C 1
ATOM 2415 O O . LEU B 1 147 ? 0.581 21.328 8.492 1 98.75 147 LEU B O 1
ATOM 2419 N N . ASP B 1 148 ? 0.249 20.75 10.586 1 96.94 148 ASP B N 1
ATOM 2420 C CA . ASP B 1 148 ? -0.286 22.047 10.992 1 96.94 148 ASP B CA 1
ATOM 2421 C C . ASP B 1 148 ? 0.782 23.125 10.898 1 96.94 148 ASP B C 1
ATOM 2423 O O . ASP B 1 148 ? 0.463 24.312 10.719 1 96.94 148 ASP B O 1
ATOM 2427 N N . ASN B 1 149 ? 2.057 22.891 10.906 1 93.94 149 ASN B N 1
ATOM 2428 C CA . ASN B 1 149 ? 3.154 23.844 10.742 1 93.94 149 ASN B CA 1
ATOM 2429 C C . ASN B 1 149 ? 4.281 23.234 9.906 1 93.94 149 ASN B C 1
ATOM 2431 O O . ASN B 1 149 ? 5.449 23.281 10.305 1 93.94 149 ASN B O 1
ATOM 2435 N N . ILE B 1 150 ? 3.863 22.734 8.883 1 97.25 150 ILE B N 1
ATOM 2436 C CA . ILE B 1 150 ? 4.801 21.984 8.062 1 97.25 150 ILE B CA 1
ATOM 2437 C C . ILE B 1 150 ? 5.82 22.938 7.438 1 97.25 150 ILE B C 1
ATOM 2439 O O . ILE B 1 150 ? 5.473 24.047 7.02 1 97.25 150 ILE B O 1
ATOM 2443 N N . ALA B 1 151 ? 7.094 22.562 7.422 1 96.62 151 ALA B N 1
ATOM 2444 C CA . ALA B 1 151 ? 8.211 23.359 6.91 1 96.62 151 ALA B CA 1
ATOM 2445 C C . ALA B 1 151 ? 8.82 22.719 5.668 1 96.62 151 ALA B C 1
ATOM 2447 O O . ALA B 1 151 ? 8.445 21.594 5.297 1 96.62 151 ALA B O 1
ATOM 2448 N N . GLU B 1 152 ? 9.711 23.359 5.062 1 95.94 152 GLU B N 1
ATOM 2449 C CA . GLU B 1 152 ? 10.336 22.891 3.832 1 95.94 152 GLU B CA 1
ATOM 2450 C C . GLU B 1 152 ? 11.047 21.547 4.055 1 95.94 152 GLU B C 1
ATOM 2452 O O . GLU B 1 152 ? 11.047 20.688 3.172 1 95.94 152 GLU B O 1
ATOM 2457 N N . LYS B 1 153 ? 11.617 21.344 5.223 1 95.94 153 LYS B N 1
ATOM 2458 C CA . LYS B 1 153 ? 12.352 20.125 5.539 1 95.94 153 LYS B CA 1
ATOM 2459 C C . LYS B 1 153 ? 11.422 18.922 5.551 1 95.94 153 LYS B C 1
ATOM 2461 O O . LYS B 1 153 ? 11.883 17.781 5.496 1 95.94 153 LYS B O 1
ATOM 2466 N N . ASN B 1 154 ? 10.102 19.125 5.625 1 98.19 154 ASN B N 1
ATOM 2467 C CA . ASN B 1 154 ? 9.102 18.062 5.637 1 98.19 154 ASN B CA 1
ATOM 2468 C C . ASN B 1 154 ? 8.477 17.859 4.258 1 98.19 154 ASN B C 1
ATOM 2470 O O . ASN B 1 154 ? 7.594 17.016 4.09 1 98.19 154 ASN B O 1
ATOM 2474 N N . LEU B 1 155 ? 8.961 18.641 3.221 1 98.19 155 LEU B N 1
ATOM 2475 C CA . LEU B 1 155 ? 8.266 18.641 1.938 1 98.19 155 LEU B CA 1
ATOM 2476 C C . LEU B 1 155 ? 9.195 18.203 0.813 1 98.19 155 LEU B C 1
ATOM 2478 O O . LEU B 1 155 ? 8.75 17.969 -0.311 1 98.19 155 LEU B O 1
ATOM 2482 N N . SER B 1 156 ? 10.445 18.125 1.116 1 96.06 156 SER B N 1
ATOM 2483 C CA . SER B 1 156 ? 11.438 17.688 0.137 1 96.06 156 SER B CA 1
ATOM 2484 C C . SER B 1 156 ? 12.391 16.656 0.734 1 96.06 156 SER B C 1
ATOM 2486 O O . SER B 1 156 ? 12.773 16.766 1.899 1 96.06 156 SER B O 1
ATOM 2488 N N . TYR B 1 157 ? 12.625 15.672 -0.059 1 93.81 157 TYR B N 1
ATOM 2489 C CA . TYR B 1 157 ? 13.625 14.711 0.399 1 93.81 157 TYR B CA 1
ATOM 2490 C C . TYR B 1 157 ? 14.953 15.391 0.68 1 93.81 157 TYR B C 1
ATOM 2492 O O . TYR B 1 157 ? 15.344 16.312 -0.033 1 93.81 157 TYR B O 1
ATOM 2500 N N . PRO B 1 158 ? 15.594 14.883 1.677 1 89.31 158 PRO B N 1
ATOM 2501 C CA . PRO B 1 158 ? 16.906 15.477 1.979 1 89.31 158 PRO B CA 1
ATOM 2502 C C . PRO B 1 158 ? 17.938 15.203 0.896 1 89.31 158 PRO B C 1
ATOM 2504 O O . PRO B 1 158 ? 17.891 14.156 0.243 1 89.31 158 PRO B O 1
ATOM 2507 N N . SER B 1 159 ? 18.844 16.141 0.545 1 75.94 159 SER B N 1
ATOM 2508 C CA . SER B 1 159 ? 19.938 16.031 -0.413 1 75.94 159 SER B CA 1
ATOM 2509 C C . SER B 1 159 ? 21.062 15.156 0.128 1 75.94 159 SER B C 1
ATOM 2511 O O . SER B 1 159 ? 21.281 15.102 1.339 1 75.94 159 SER B O 1
#

Nearest PDB structures (foldseek):
  1vh2-assembly1_A  TM=8.885E-01  e=9.329E-14  Deinococcus radiodurans
  1ie0-assembly1_A  TM=9.035E-01  e=6.833E-13  Bacillus subtilis
  1j6w-assembly1_B  TM=9.018E-01  e=1.196E-12  Haemophilus influenzae
  1j98-assembly1_A  TM=8.902E-01  e=1.534E-12  Bacillus subtilis
  5v2w-assembly1_A  TM=8.640E-01  e=7.739E-13  Salmonella enterica subsp. enterica serovar Typhi

InterPro domains:
  IPR003815 S-ribosylhomocysteinase (LuxS) [MF_00091] (1-155)
  IPR003815 S-ribosylhomocysteinase (LuxS) [PF02664] (3-150)
  IPR003815 S-ribosylhomocysteinase (LuxS) [PIRSF006160] (1-157)
  IPR003815 S-ribosylhomocysteinase (LuxS) [PR01487] (5-23)
  IPR003815 S-ribosylhomocysteinase (LuxS) [PR01487] (48-66)
  IPR003815 S-ribosylhomocysteinase (LuxS) [PR01487] (75-93)
  IPR003815 S-ribosylhomocysteinase (LuxS) [PR01487] (117-136)
  IPR003815 S-ribosylhomocysteinase (LuxS) [PTHR35799] (1-145)
  IPR011249 Metalloenzyme, LuxS/M16 peptidase-like [SSF63411] (3-158)
  IPR037005 S-ribosylhomocysteinase (LuxS) superfamily [G3DSA:3.30.1360.80] (1-159)

pLDDT: mean 96.42, std 4.84, range [70.75, 98.94]